Protein AF-A0A7S2LSH9-F1 (afdb_monomer_lite)

Structure (mmCIF, N/CA/C/O backbone):
data_AF-A0A7S2LSH9-F1
#
_entry.id   AF-A0A7S2LSH9-F1
#
loop_
_atom_site.group_PDB
_atom_site.id
_atom_site.type_symbol
_atom_site.label_atom_id
_atom_site.label_alt_id
_atom_site.label_comp_id
_atom_site.label_asym_id
_atom_site.label_entity_id
_atom_site.label_seq_id
_atom_site.pdbx_PDB_ins_code
_atom_site.Cartn_x
_atom_site.Cartn_y
_atom_site.Cartn_z
_atom_site.occupancy
_atom_site.B_iso_or_equiv
_atom_site.auth_seq_id
_atom_site.auth_comp_id
_atom_site.auth_asym_id
_atom_site.auth_atom_id
_atom_site.pdbx_PDB_model_num
ATOM 1 N N . PHE A 1 1 ? -20.729 10.734 14.932 1.00 57.34 1 PHE A N 1
ATOM 2 C CA . PHE A 1 1 ? -20.341 11.998 14.266 1.00 57.34 1 PHE A CA 1
ATOM 3 C C . PHE A 1 1 ? -19.024 12.549 14.813 1.00 57.34 1 PHE A C 1
ATOM 5 O O . PHE A 1 1 ? -18.071 12.597 14.050 1.00 57.34 1 PHE A O 1
ATOM 12 N N . ALA A 1 2 ? -18.915 12.862 16.113 1.00 64.94 2 ALA A N 1
ATOM 13 C CA . ALA A 1 2 ? -17.677 13.387 16.718 1.00 64.94 2 ALA A CA 1
ATOM 14 C C . ALA A 1 2 ? -16.436 12.496 16.488 1.00 64.94 2 ALA A C 1
ATOM 16 O O . ALA A 1 2 ? -15.379 13.000 16.132 1.00 64.94 2 ALA A O 1
ATOM 17 N N . TYR A 1 3 ? -16.600 11.173 16.583 1.00 63.50 3 TYR A N 1
ATOM 18 C CA . TYR A 1 3 ? -15.548 10.191 16.289 1.00 63.50 3 TYR A CA 1
ATOM 19 C C . TYR A 1 3 ? -14.991 10.291 14.857 1.00 63.50 3 TYR A C 1
ATOM 21 O O . TYR A 1 3 ? -13.785 10.281 14.637 1.00 63.50 3 TYR A O 1
ATOM 29 N N . LEU A 1 4 ? -15.883 10.442 13.876 1.00 67.50 4 LEU A N 1
ATOM 30 C CA . LEU A 1 4 ? -15.517 10.534 12.461 1.00 67.50 4 LEU A CA 1
ATOM 31 C C . LEU A 1 4 ? -14.855 11.873 12.139 1.00 67.50 4 LEU A C 1
ATOM 33 O O . LEU A 1 4 ? -13.929 11.920 11.335 1.00 67.50 4 LEU A O 1
ATOM 37 N N . ALA A 1 5 ? -15.316 12.948 12.784 1.00 68.88 5 ALA A N 1
ATOM 38 C CA . ALA A 1 5 ? -14.742 14.278 12.631 1.00 68.88 5 ALA A CA 1
ATOM 39 C C . ALA A 1 5 ? -13.316 14.352 13.197 1.00 68.88 5 ALA A C 1
ATOM 41 O O . ALA A 1 5 ? -12.439 14.920 12.556 1.00 68.88 5 ALA A O 1
ATOM 42 N N . ASP A 1 6 ? -13.064 13.740 14.355 1.00 70.81 6 ASP A N 1
ATOM 43 C CA . ASP A 1 6 ? -11.736 13.685 14.975 1.00 70.81 6 ASP A CA 1
ATOM 44 C C . ASP A 1 6 ? -10.754 12.816 14.165 1.00 70.81 6 ASP A C 1
ATOM 46 O O . ASP A 1 6 ? -9.630 13.242 13.895 1.00 70.81 6 ASP A O 1
ATOM 50 N N . LEU A 1 7 ? -11.194 11.656 13.660 1.00 72.19 7 LEU A N 1
ATOM 51 C CA . LEU A 1 7 ? -10.381 10.825 12.766 1.00 72.19 7 LEU A CA 1
ATOM 52 C C . LEU A 1 7 ? -10.039 11.554 11.454 1.00 72.19 7 LEU A C 1
ATOM 54 O O . LEU A 1 7 ? -8.886 11.546 11.019 1.00 72.19 7 LEU A O 1
ATOM 58 N N . ALA A 1 8 ? -11.021 12.232 10.849 1.00 74.69 8 ALA A N 1
ATOM 59 C CA . ALA A 1 8 ? -10.812 13.033 9.646 1.00 74.69 8 ALA A CA 1
ATOM 60 C C . ALA A 1 8 ? -9.864 14.216 9.901 1.00 74.69 8 ALA A C 1
ATOM 62 O O . ALA A 1 8 ? -8.988 14.486 9.078 1.00 74.69 8 ALA A O 1
ATOM 63 N N . LEU A 1 9 ? -9.978 14.880 11.058 1.00 77.56 9 LEU A N 1
ATOM 64 C CA . LEU A 1 9 ? -9.083 15.966 11.450 1.00 77.56 9 LEU A CA 1
ATOM 65 C C . LEU A 1 9 ? -7.634 15.466 11.540 1.00 77.56 9 LEU A C 1
ATOM 67 O O . LEU A 1 9 ? -6.749 16.054 10.923 1.00 77.56 9 LEU A O 1
ATOM 71 N N . ARG A 1 10 ? -7.385 14.339 12.215 1.00 75.81 10 ARG A N 1
ATOM 72 C CA . ARG A 1 10 ? -6.040 13.746 12.353 1.00 75.81 10 ARG A CA 1
ATOM 73 C C . ARG A 1 10 ? -5.453 13.320 11.011 1.00 75.81 10 ARG A C 1
ATOM 75 O O . ARG A 1 10 ? -4.293 13.621 10.726 1.00 75.81 10 ARG A O 1
ATOM 82 N N . GLY A 1 11 ? -6.265 12.674 10.172 1.00 75.06 11 GLY A N 1
ATOM 83 C CA . GLY A 1 11 ? -5.877 12.315 8.809 1.00 75.06 11 GLY A CA 1
ATOM 84 C C . GLY A 1 11 ? -5.514 13.546 7.977 1.00 75.06 11 GLY A C 1
ATOM 85 O O . GLY A 1 11 ? -4.494 13.544 7.286 1.00 75.06 11 GLY A O 1
ATOM 86 N N . SER A 1 12 ? -6.288 14.629 8.098 1.00 78.56 12 SER A N 1
ATOM 87 C CA . SER A 1 12 ? -6.038 15.878 7.373 1.00 78.56 12 SER A CA 1
ATOM 88 C C . SER A 1 12 ? -4.776 16.605 7.849 1.00 78.56 12 SER A C 1
ATOM 90 O O . SER A 1 12 ? -4.006 17.078 7.017 1.00 78.56 12 SER A O 1
ATOM 92 N N . VAL A 1 13 ? -4.498 16.625 9.159 1.00 80.75 13 VAL A N 1
ATOM 93 C CA . VAL A 1 13 ? -3.287 17.238 9.728 1.00 80.75 13 VAL A CA 1
ATOM 94 C C . VAL A 1 13 ? -2.035 16.484 9.283 1.00 80.75 13 VAL A C 1
ATOM 96 O O . VAL A 1 13 ? -1.086 17.111 8.818 1.00 80.75 13 VAL A O 1
ATOM 99 N N . MET A 1 14 ? -2.034 15.149 9.346 1.00 75.88 14 MET A N 1
ATOM 100 C CA . MET A 1 14 ? -0.886 14.351 8.893 1.00 75.88 14 MET A CA 1
ATOM 101 C C . MET A 1 14 ? -0.657 14.471 7.383 1.00 75.88 14 MET A C 1
ATOM 103 O O . MET A 1 14 ? 0.478 14.636 6.937 1.00 75.88 14 MET A O 1
ATOM 107 N N . SER A 1 15 ? -1.733 14.469 6.594 1.00 77.38 15 SER A N 1
ATOM 108 C CA . SER A 1 15 ? -1.657 14.692 5.145 1.00 77.38 15 SER A CA 1
ATOM 109 C C . SER A 1 15 ? -1.161 16.105 4.812 1.00 77.38 15 SER A C 1
ATOM 111 O O . SER A 1 15 ? -0.372 16.282 3.887 1.00 77.38 15 SER A O 1
ATOM 113 N N . GLY A 1 16 ? -1.566 17.109 5.596 1.00 76.62 16 GLY A N 1
ATOM 114 C CA . GLY A 1 16 ? -1.115 18.495 5.469 1.00 76.62 16 GLY A CA 1
ATOM 115 C C . GLY A 1 16 ? 0.363 18.680 5.818 1.00 76.62 16 GLY A C 1
ATOM 116 O O . GLY A 1 16 ? 1.078 19.361 5.086 1.00 76.62 16 GLY A O 1
ATOM 117 N N . LEU A 1 17 ? 0.855 18.022 6.873 1.00 75.88 17 LEU A N 1
ATOM 118 C CA . LEU A 1 17 ? 2.278 18.020 7.239 1.00 75.88 17 LEU A CA 1
ATOM 119 C C . LEU A 1 17 ? 3.155 17.400 6.146 1.00 75.88 17 LEU A C 1
ATOM 121 O O . LEU A 1 17 ? 4.227 17.921 5.842 1.00 75.88 17 LEU A O 1
ATOM 125 N N . LEU A 1 18 ? 2.682 16.332 5.505 1.00 73.31 18 LEU A N 1
ATOM 126 C CA . LEU A 1 18 ? 3.373 15.733 4.365 1.00 73.31 18 LEU A CA 1
ATOM 127 C C . LEU A 1 18 ? 3.309 16.618 3.117 1.00 73.31 18 LEU A C 1
ATOM 129 O O . LEU A 1 18 ? 4.300 16.723 2.397 1.00 73.31 18 LEU A O 1
ATOM 133 N N . ALA A 1 19 ? 2.194 17.308 2.870 1.00 73.00 19 ALA A N 1
ATOM 134 C CA . ALA A 1 19 ? 2.071 18.249 1.756 1.00 73.00 19 ALA A CA 1
ATOM 135 C C . ALA A 1 19 ? 2.967 19.495 1.920 1.00 73.00 19 ALA A C 1
ATOM 137 O O . ALA A 1 19 ? 3.459 20.036 0.928 1.00 73.00 19 ALA A O 1
ATOM 138 N N . LEU A 1 20 ? 3.254 19.914 3.159 1.00 71.56 20 LEU A N 1
ATOM 139 C CA . LEU A 1 20 ? 4.157 21.034 3.460 1.00 71.56 20 LEU A CA 1
ATOM 140 C C . LEU A 1 20 ? 5.605 20.800 2.993 1.00 71.56 20 LEU A C 1
ATOM 142 O O . LEU A 1 20 ? 6.341 21.767 2.785 1.00 71.56 20 LEU A O 1
ATOM 146 N N . THR A 1 21 ? 6.002 19.547 2.741 1.00 69.69 21 THR A N 1
ATOM 147 C CA . THR A 1 21 ? 7.327 19.207 2.185 1.00 69.69 21 THR A CA 1
ATOM 148 C C . THR A 1 21 ? 7.586 19.809 0.798 1.00 69.69 21 THR A C 1
ATOM 150 O O . THR A 1 21 ? 8.740 20.004 0.422 1.00 69.69 21 THR A O 1
ATOM 153 N N . TYR A 1 22 ? 6.536 20.166 0.049 1.00 66.75 22 TYR A N 1
ATOM 154 C CA . TYR A 1 22 ? 6.664 20.815 -1.260 1.00 66.75 22 TYR A CA 1
ATOM 155 C C . TYR A 1 22 ? 6.926 22.324 -1.168 1.00 66.75 22 TYR A C 1
ATOM 157 O O . TYR A 1 22 ? 7.509 22.903 -2.086 1.00 66.75 22 TYR 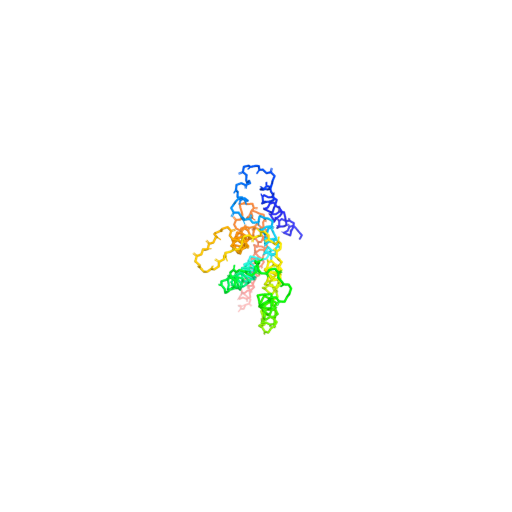A O 1
ATOM 165 N N . TRP A 1 23 ? 6.494 22.962 -0.078 1.00 65.00 23 TRP A N 1
ATOM 166 C CA . TRP A 1 23 ? 6.525 24.419 0.079 1.00 65.00 23 TRP A CA 1
ATOM 167 C C . TRP A 1 23 ? 7.745 24.905 0.866 1.00 65.00 23 TRP A C 1
ATOM 169 O O . TRP A 1 23 ? 8.248 25.990 0.591 1.00 65.00 23 TRP A O 1
ATOM 179 N N . VAL A 1 24 ? 8.253 24.110 1.812 1.00 73.81 24 VAL A N 1
ATOM 180 C CA . VAL A 1 24 ? 9.379 24.497 2.676 1.00 73.81 24 VAL A CA 1
ATOM 181 C C . VAL A 1 24 ? 10.705 23.977 2.115 1.00 73.81 24 VAL A C 1
ATOM 183 O O . VAL A 1 24 ? 10.923 22.769 2.044 1.00 73.81 24 VAL A O 1
ATOM 186 N N . ASP A 1 25 ? 11.628 24.883 1.775 1.00 61.69 25 ASP A N 1
ATOM 187 C CA . ASP A 1 25 ? 12.930 24.547 1.169 1.00 61.69 25 ASP A CA 1
ATOM 188 C C . ASP A 1 25 ? 13.788 23.591 2.016 1.00 61.69 25 ASP A C 1
ATOM 190 O O . ASP A 1 25 ? 14.477 22.733 1.467 1.00 61.69 25 ASP A O 1
ATOM 194 N N . ALA A 1 26 ? 13.686 23.655 3.349 1.00 60.44 26 ALA A N 1
ATOM 195 C CA . ALA A 1 26 ? 14.393 22.748 4.259 1.00 60.44 26 ALA A CA 1
ATOM 196 C C . ALA A 1 26 ? 13.926 21.278 4.159 1.00 60.44 26 ALA A C 1
ATOM 198 O O . ALA A 1 26 ? 14.690 20.366 4.462 1.00 60.44 26 ALA A O 1
ATOM 199 N N . LEU A 1 27 ? 12.687 21.034 3.714 1.00 59.62 27 LEU A N 1
ATOM 200 C CA . LEU A 1 27 ? 12.099 19.694 3.576 1.00 59.62 27 LEU A CA 1
ATOM 201 C C . LEU A 1 27 ? 12.179 19.151 2.141 1.00 59.62 27 LEU A C 1
ATOM 203 O O . LEU A 1 27 ? 11.978 17.953 1.930 1.00 59.62 27 LEU A O 1
ATOM 207 N N . LYS A 1 28 ? 12.565 19.983 1.161 1.00 62.47 28 LYS A N 1
ATOM 208 C CA . LYS A 1 28 ? 12.782 19.555 -0.232 1.00 62.47 28 LYS A CA 1
ATOM 209 C C . LYS A 1 28 ? 13.896 18.518 -0.372 1.00 62.47 28 LYS A C 1
ATOM 211 O O . LYS A 1 28 ? 13.865 17.741 -1.319 1.00 62.47 28 LYS A O 1
ATOM 216 N N . VAL A 1 29 ? 14.818 18.439 0.593 1.00 58.94 29 VAL A N 1
ATOM 217 C CA . VAL A 1 29 ? 15.871 17.409 0.652 1.00 58.94 29 VAL A CA 1
ATOM 218 C C . VAL A 1 29 ? 15.279 15.996 0.645 1.00 58.94 29 VAL A C 1
ATOM 220 O O . VAL A 1 29 ? 15.834 15.110 0.003 1.00 58.94 29 VAL A O 1
ATOM 223 N N . VAL A 1 30 ? 14.120 15.787 1.281 1.00 58.31 30 VAL A N 1
ATOM 224 C CA . VAL A 1 30 ? 13.443 14.479 1.289 1.00 58.31 30 VAL A CA 1
ATOM 225 C C . VAL A 1 30 ? 12.881 14.131 -0.097 1.00 58.31 30 VAL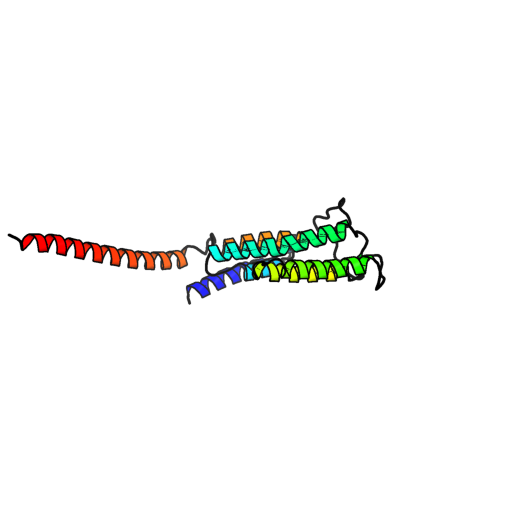 A C 1
ATOM 227 O O . VAL A 1 30 ? 12.868 12.970 -0.496 1.00 58.31 30 VAL A O 1
ATOM 230 N N . ASN A 1 31 ? 12.500 15.141 -0.880 1.00 57.31 31 ASN A N 1
ATOM 231 C CA . ASN A 1 31 ? 12.055 14.977 -2.264 1.00 57.31 31 ASN A CA 1
ATOM 232 C C . ASN A 1 31 ? 13.240 14.669 -3.211 1.00 57.31 31 ASN A C 1
ATOM 234 O O . ASN A 1 31 ? 13.091 13.937 -4.187 1.00 57.31 31 ASN A O 1
ATOM 238 N N . THR A 1 32 ? 14.451 15.136 -2.879 1.00 55.81 32 THR A N 1
ATOM 239 C CA . THR A 1 32 ? 15.695 14.829 -3.613 1.00 55.81 32 THR A CA 1
ATOM 240 C C . THR A 1 32 ? 16.089 13.344 -3.541 1.00 55.81 32 THR A C 1
ATOM 242 O O . THR A 1 32 ? 16.779 12.848 -4.430 1.00 55.81 32 THR A O 1
ATOM 245 N N . PHE A 1 33 ? 15.611 12.596 -2.537 1.00 56.53 33 PHE A N 1
ATOM 246 C CA . PHE A 1 33 ? 15.799 11.139 -2.447 1.00 56.53 33 PHE A CA 1
ATOM 247 C C . PHE A 1 33 ? 14.907 10.333 -3.414 1.00 56.53 33 PHE A C 1
ATOM 249 O O . PHE A 1 33 ? 15.012 9.109 -3.458 1.00 56.53 33 PHE A O 1
ATOM 256 N N . GLY A 1 34 ? 14.058 10.989 -4.218 1.00 53.66 34 GLY A N 1
ATOM 257 C CA . GLY A 1 34 ? 13.174 10.325 -5.186 1.00 53.66 34 GLY A CA 1
ATOM 258 C C . GLY A 1 34 ? 11.881 9.779 -4.570 1.00 53.66 34 GLY A C 1
ATOM 259 O O . GLY A 1 34 ? 11.203 8.946 -5.172 1.00 53.66 34 GLY A O 1
ATOM 260 N N . TRP A 1 35 ? 11.533 10.222 -3.361 1.00 60.81 35 TRP A N 1
ATOM 261 C CA . TRP A 1 35 ? 10.325 9.796 -2.659 1.00 60.81 35 TRP A CA 1
ATOM 262 C C . TRP A 1 35 ? 9.153 10.690 -3.067 1.00 60.81 35 TRP A C 1
ATOM 264 O O . TRP A 1 35 ? 9.100 11.865 -2.707 1.00 60.81 35 TRP A O 1
ATOM 274 N N . SER A 1 36 ? 8.193 10.139 -3.813 1.00 65.38 36 SER A N 1
ATOM 275 C CA . SER A 1 36 ? 6.981 10.877 -4.181 1.00 65.38 36 SER A CA 1
ATOM 276 C C . SER A 1 36 ? 6.082 11.066 -2.954 1.00 65.38 36 SER A C 1
ATOM 278 O O . SER A 1 36 ? 5.305 10.183 -2.591 1.00 65.38 36 SER A O 1
ATOM 280 N N . MET A 1 37 ? 6.180 12.224 -2.297 1.00 66.62 37 MET A N 1
ATOM 281 C CA . MET A 1 37 ? 5.376 12.557 -1.109 1.00 66.62 37 MET A CA 1
ATOM 282 C C . MET A 1 37 ? 3.875 12.623 -1.405 1.00 66.62 37 MET A C 1
ATOM 284 O O . MET A 1 37 ? 3.062 12.248 -0.564 1.00 66.62 37 MET A O 1
ATOM 288 N N . GLN A 1 38 ? 3.497 13.011 -2.626 1.00 72.75 38 GLN A N 1
ATOM 289 C CA . GLN A 1 38 ? 2.122 12.909 -3.128 1.00 72.75 38 GLN A CA 1
ATOM 290 C C . GLN A 1 38 ? 1.573 11.488 -2.982 1.00 72.75 38 GLN A C 1
ATOM 292 O O . GLN A 1 38 ? 0.436 11.299 -2.555 1.00 72.75 38 GLN A O 1
ATOM 297 N N . TYR A 1 39 ? 2.392 10.484 -3.288 1.00 73.62 39 TYR A N 1
ATOM 298 C CA . TYR A 1 39 ? 1.972 9.095 -3.213 1.00 73.62 39 TYR A CA 1
ATOM 299 C C . TYR A 1 39 ? 1.781 8.611 -1.769 1.00 73.62 39 TYR A C 1
ATOM 301 O O . TYR A 1 39 ? 0.818 7.904 -1.473 1.00 73.62 39 TYR A O 1
ATOM 309 N N . VAL A 1 40 ? 2.640 9.060 -0.851 1.00 75.12 40 VAL A N 1
ATOM 310 C CA . VAL A 1 40 ? 2.507 8.778 0.587 1.00 75.12 40 VAL A CA 1
ATOM 311 C C . VAL A 1 40 ? 1.158 9.278 1.116 1.00 75.12 40 VAL A C 1
ATOM 313 O O . VAL A 1 40 ? 0.473 8.549 1.832 1.00 75.12 40 VAL A O 1
ATOM 316 N N . VAL A 1 41 ? 0.732 10.481 0.713 1.00 79.69 41 VAL A N 1
ATOM 317 C CA . VAL A 1 41 ? -0.571 11.051 1.104 1.00 79.69 41 VAL A CA 1
ATOM 318 C C . VAL A 1 41 ? -1.731 10.206 0.580 1.00 79.69 41 VAL A C 1
ATOM 320 O O . VAL A 1 41 ? -2.652 9.891 1.330 1.00 79.69 41 VAL A O 1
ATOM 323 N N . VAL A 1 42 ? -1.673 9.787 -0.686 1.00 80.69 42 VAL A N 1
ATOM 324 C CA . VAL A 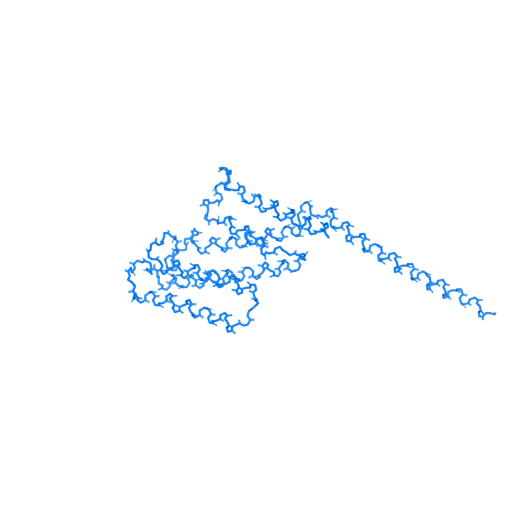1 42 ? -2.705 8.931 -1.289 1.00 80.69 42 VAL A CA 1
ATOM 325 C C . VAL A 1 42 ? -2.832 7.608 -0.526 1.00 80.69 42 VAL A C 1
ATOM 327 O O . VAL A 1 42 ? -3.941 7.181 -0.211 1.00 80.69 42 VAL A O 1
ATOM 330 N N . ILE A 1 43 ? -1.710 6.987 -0.156 1.00 80.69 43 ILE A N 1
ATOM 331 C CA . ILE A 1 43 ? -1.719 5.731 0.603 1.00 80.69 43 ILE A CA 1
ATOM 332 C C . ILE A 1 43 ? -2.289 5.913 2.005 1.00 80.69 43 ILE A C 1
ATOM 334 O O . ILE A 1 43 ? -3.016 5.038 2.467 1.00 80.69 43 ILE A O 1
ATOM 338 N N . ILE A 1 44 ? -2.038 7.041 2.669 1.00 78.81 44 ILE A N 1
ATOM 339 C CA . ILE A 1 44 ? -2.655 7.335 3.970 1.00 78.81 44 ILE A CA 1
ATOM 340 C C . ILE A 1 44 ? -4.179 7.401 3.834 1.00 78.81 44 ILE A C 1
ATOM 342 O O . ILE A 1 44 ? -4.883 6.746 4.599 1.00 78.81 44 ILE A O 1
ATOM 346 N N . VAL A 1 45 ? -4.693 8.113 2.827 1.00 79.94 45 VAL A N 1
ATOM 347 C CA . VAL A 1 45 ? -6.143 8.235 2.590 1.00 79.94 45 VAL A CA 1
ATOM 348 C C . VAL A 1 45 ? -6.790 6.873 2.325 1.00 79.94 45 VAL A C 1
ATOM 350 O O . VAL A 1 45 ? -7.876 6.607 2.829 1.00 79.94 45 VAL A O 1
ATOM 353 N N . PHE A 1 46 ? -6.117 5.992 1.583 1.00 78.12 46 PHE A N 1
ATOM 354 C CA . PHE A 1 46 ? -6.629 4.652 1.289 1.00 78.12 46 PHE A CA 1
ATOM 355 C C . PHE A 1 46 ? -6.360 3.609 2.379 1.00 78.12 46 PHE A C 1
ATOM 357 O O . PHE A 1 46 ? -6.901 2.510 2.299 1.00 78.12 46 PHE A O 1
ATOM 364 N N . SER A 1 47 ? -5.530 3.913 3.377 1.00 76.31 47 SER A N 1
ATOM 365 C CA . SER A 1 47 ? -5.235 2.986 4.479 1.00 76.31 47 SER A CA 1
ATOM 366 C C . SER A 1 47 ? -6.074 3.280 5.719 1.00 76.31 47 SER A C 1
ATOM 368 O O . SER A 1 47 ? -6.418 2.350 6.440 1.00 76.31 47 SER A O 1
ATOM 370 N N . VAL A 1 48 ? -6.404 4.549 5.984 1.00 77.50 48 VAL A N 1
ATOM 371 C CA . VAL A 1 48 ? -7.124 4.958 7.200 1.00 77.50 48 VAL A CA 1
ATOM 372 C C . VAL A 1 48 ? -8.588 4.527 7.130 1.00 77.50 48 VAL A C 1
ATOM 374 O O . VAL A 1 48 ? -9.356 4.994 6.291 1.00 77.50 48 VAL A O 1
ATOM 377 N N . TYR A 1 49 ? -8.984 3.662 8.063 1.00 75.38 49 TYR A N 1
ATOM 378 C CA . TYR A 1 49 ? -10.368 3.248 8.265 1.00 75.38 49 TYR A CA 1
ATOM 379 C C . TYR A 1 49 ? -10.782 3.432 9.730 1.00 75.38 49 TYR A C 1
ATOM 381 O O . TYR A 1 49 ? -9.949 3.722 10.586 1.00 75.38 49 TYR A O 1
ATOM 389 N N . MET A 1 50 ? -12.077 3.275 10.025 1.00 64.94 50 MET A N 1
ATOM 390 C CA . MET A 1 50 ? -12.611 3.484 11.380 1.00 64.94 50 MET A CA 1
ATOM 391 C C . MET A 1 50 ? -11.954 2.556 12.413 1.00 64.94 50 MET A C 1
ATOM 393 O O . MET A 1 50 ? -11.688 2.974 13.527 1.00 64.94 50 MET A O 1
ATOM 397 N N . ASP A 1 51 ? -11.610 1.323 12.040 1.00 71.75 51 ASP A N 1
ATOM 398 C CA . ASP A 1 51 ? -10.995 0.373 12.969 1.00 71.75 51 ASP A CA 1
ATOM 399 C C . ASP A 1 51 ? -9.501 0.201 12.701 1.00 71.75 51 ASP A C 1
ATOM 401 O O . ASP A 1 51 ? -9.065 0.128 11.547 1.00 71.75 51 ASP A O 1
ATOM 405 N N . MET A 1 52 ? -8.713 0.026 13.765 1.00 69.56 52 MET A N 1
ATOM 406 C CA . MET A 1 52 ? -7.281 -0.285 13.659 1.00 69.56 52 MET A CA 1
ATOM 407 C C . MET A 1 52 ? -7.037 -1.609 12.920 1.00 69.56 52 MET A C 1
ATOM 409 O O . MET A 1 52 ? -6.132 -1.690 12.095 1.00 69.56 52 MET A O 1
ATOM 413 N N . GLY A 1 53 ? -7.870 -2.628 13.167 1.00 69.44 53 GLY A N 1
ATOM 414 C CA . GLY A 1 53 ? -7.774 -3.923 12.482 1.00 69.44 53 GLY A CA 1
ATOM 415 C C . GLY A 1 53 ? -8.030 -3.812 10.977 1.00 69.44 53 GLY A C 1
ATOM 416 O O . GLY A 1 53 ? -7.259 -4.341 10.177 1.00 69.44 53 GLY A O 1
ATOM 417 N N . ASN A 1 54 ? -9.056 -3.050 10.584 1.00 76.62 54 ASN A N 1
ATOM 418 C CA . ASN A 1 54 ? -9.342 -2.780 9.174 1.00 76.62 54 ASN A CA 1
ATOM 419 C C . ASN A 1 54 ? -8.231 -1.933 8.539 1.00 76.62 54 ASN A C 1
ATOM 421 O O . ASN A 1 54 ? -7.746 -2.278 7.469 1.00 76.62 54 ASN A O 1
ATOM 425 N N . THR A 1 55 ? -7.744 -0.904 9.234 1.00 80.12 55 THR A N 1
ATOM 426 C CA . THR A 1 55 ? -6.618 -0.066 8.786 1.00 80.12 55 THR A CA 1
ATOM 427 C C . THR A 1 55 ? -5.355 -0.897 8.533 1.00 80.12 55 THR A C 1
ATOM 429 O O . THR A 1 55 ? -4.704 -0.735 7.504 1.00 80.12 55 THR A O 1
ATOM 432 N N . ALA A 1 56 ? -5.024 -1.835 9.426 1.00 79.75 56 ALA A N 1
ATOM 433 C CA . ALA A 1 56 ? -3.883 -2.734 9.251 1.00 79.75 56 ALA A CA 1
ATOM 434 C C . ALA A 1 56 ? -4.070 -3.691 8.065 1.00 79.75 56 ALA A C 1
ATOM 436 O O . ALA A 1 56 ? -3.132 -3.925 7.304 1.00 79.75 56 ALA A O 1
ATOM 437 N N . CYS A 1 57 ? -5.285 -4.206 7.870 1.00 82.69 57 CYS A N 1
ATOM 438 C CA . CYS A 1 57 ? -5.610 -5.063 6.735 1.00 82.69 57 CYS A CA 1
ATOM 439 C C . CYS A 1 57 ? -5.507 -4.305 5.398 1.00 82.69 57 CYS A C 1
ATOM 441 O O . CYS A 1 57 ? -4.890 -4.798 4.455 1.00 82.69 57 CYS A O 1
ATOM 443 N N . LEU A 1 58 ? -6.023 -3.071 5.335 1.00 84.19 58 LEU A N 1
ATOM 444 C CA . LEU A 1 58 ? -5.923 -2.201 4.160 1.00 84.19 58 LEU A CA 1
ATOM 445 C C . LEU A 1 58 ? -4.473 -1.785 3.879 1.00 84.19 58 LEU A C 1
ATOM 447 O O . LEU A 1 58 ? -4.049 -1.813 2.727 1.00 84.19 58 LEU A O 1
ATOM 451 N N . ALA A 1 59 ? -3.686 -1.480 4.913 1.00 83.62 59 ALA A N 1
ATOM 452 C CA . ALA A 1 59 ? -2.255 -1.215 4.770 1.00 83.62 59 ALA A CA 1
ATOM 453 C C . ALA A 1 59 ? -1.513 -2.423 4.170 1.00 83.62 59 ALA A C 1
ATOM 455 O O . ALA A 1 59 ? -0.697 -2.271 3.261 1.00 83.62 59 ALA A O 1
ATOM 456 N N . TRP A 1 60 ? -1.848 -3.638 4.612 1.00 83.06 60 TRP A N 1
ATOM 457 C CA . TRP A 1 60 ? -1.299 -4.866 4.039 1.00 83.06 60 TRP A CA 1
ATOM 458 C C . TRP A 1 60 ? -1.696 -5.031 2.568 1.00 83.06 60 TRP A C 1
ATOM 460 O O . TRP A 1 60 ? -0.854 -5.336 1.725 1.00 83.06 60 TRP A O 1
ATOM 470 N N . TYR A 1 61 ? -2.957 -4.759 2.223 1.00 85.56 61 TYR A N 1
ATOM 471 C CA . TYR A 1 61 ? -3.407 -4.798 0.833 1.00 85.56 61 TYR A CA 1
ATOM 472 C C . TYR A 1 61 ? -2.687 -3.779 -0.054 1.00 85.56 61 TYR A C 1
ATOM 474 O O . TYR A 1 61 ? -2.336 -4.108 -1.187 1.00 85.56 61 TYR A O 1
ATOM 482 N N . ASN A 1 62 ? -2.409 -2.586 0.469 1.00 83.56 62 ASN A N 1
ATOM 483 C CA . ASN A 1 62 ? -1.663 -1.548 -0.237 1.00 83.56 62 ASN A CA 1
ATOM 484 C C . ASN A 1 62 ? -0.209 -1.966 -0.477 1.00 83.56 62 ASN A C 1
ATOM 486 O O . ASN A 1 62 ? 0.301 -1.774 -1.578 1.00 83.56 62 ASN A O 1
ATOM 490 N N . PHE A 1 63 ? 0.432 -2.605 0.506 1.00 84.25 63 PHE A N 1
ATOM 491 C CA . PHE A 1 63 ? 1.795 -3.120 0.373 1.00 84.25 63 PHE A CA 1
ATOM 492 C C . PHE A 1 63 ? 1.906 -4.234 -0.681 1.00 84.25 63 PHE A C 1
ATOM 494 O O . PHE A 1 63 ? 2.759 -4.173 -1.564 1.00 84.25 63 PHE A O 1
ATOM 501 N N . TYR A 1 64 ? 1.020 -5.235 -0.655 1.00 84.62 64 TYR A N 1
ATOM 502 C CA . TYR A 1 64 ? 1.021 -6.288 -1.685 1.00 84.62 64 TYR A CA 1
ATOM 503 C C . TYR A 1 64 ? 0.619 -5.760 -3.063 1.00 84.62 64 TYR A C 1
ATOM 505 O O . TYR A 1 64 ? 1.143 -6.220 -4.080 1.00 84.62 64 TYR A O 1
ATOM 513 N N . GLY A 1 65 ? -0.285 -4.778 -3.094 1.00 81.38 65 GLY A N 1
ATOM 514 C CA . GLY A 1 65 ? -0.724 -4.109 -4.312 1.00 81.38 65 GLY A CA 1
ATOM 515 C C . GLY A 1 65 ? 0.398 -3.360 -5.028 1.00 81.38 65 GLY A C 1
ATOM 516 O O . GLY A 1 65 ? 0.331 -3.217 -6.242 1.00 81.38 65 GLY A O 1
ATOM 517 N N . THR A 1 66 ? 1.449 -2.929 -4.326 1.00 82.81 66 THR A N 1
ATOM 518 C CA . THR A 1 66 ? 2.610 -2.264 -4.939 1.00 82.81 66 THR A CA 1
ATOM 519 C C . THR A 1 66 ? 3.823 -3.152 -5.109 1.00 82.81 66 THR A C 1
ATOM 521 O O . THR A 1 66 ? 4.565 -2.968 -6.075 1.00 82.81 66 THR A O 1
ATOM 524 N N . LEU A 1 67 ? 4.008 -4.143 -4.239 1.00 83.62 67 LEU A N 1
ATOM 525 C CA . LEU A 1 67 ? 5.114 -5.092 -4.324 1.00 83.62 67 LEU A CA 1
ATOM 526 C C . LEU A 1 67 ? 5.031 -5.969 -5.582 1.00 83.62 67 LEU A C 1
ATOM 528 O O . LEU A 1 67 ? 6.037 -6.182 -6.251 1.00 83.62 67 LEU A O 1
ATOM 532 N N . LEU A 1 68 ? 3.841 -6.455 -5.951 1.00 84.06 68 LEU A N 1
ATOM 533 C CA . LEU A 1 68 ? 3.696 -7.343 -7.113 1.00 84.06 68 LEU A CA 1
ATOM 534 C C . LEU A 1 68 ? 3.992 -6.641 -8.458 1.00 84.06 68 LEU A C 1
ATOM 536 O O . LEU A 1 68 ? 4.771 -7.192 -9.238 1.00 84.06 68 LEU A O 1
ATOM 540 N N . PRO A 1 69 ? 3.469 -5.429 -8.738 1.00 80.94 69 PRO A N 1
ATOM 541 C CA . PRO A 1 69 ? 3.820 -4.691 -9.955 1.00 80.94 69 PRO A CA 1
ATOM 542 C C . PRO A 1 69 ? 5.277 -4.222 -9.981 1.00 80.94 69 PRO A C 1
ATOM 544 O O . PRO A 1 69 ? 5.904 -4.228 -11.035 1.00 80.94 69 PRO A O 1
ATOM 547 N N . THR A 1 70 ? 5.851 -3.830 -8.837 1.00 78.06 70 THR A N 1
ATOM 548 C CA . THR A 1 70 ? 7.268 -3.420 -8.787 1.00 78.06 70 THR A CA 1
ATOM 549 C C . THR A 1 70 ? 8.222 -4.595 -9.007 1.00 78.06 70 THR A C 1
ATOM 551 O O . THR A 1 70 ? 9.261 -4.422 -9.640 1.00 78.06 70 THR A O 1
ATOM 554 N N . LEU A 1 71 ? 7.871 -5.806 -8.565 1.00 79.75 71 LEU A N 1
ATOM 555 C CA . LEU A 1 71 ? 8.620 -7.013 -8.922 1.00 79.75 71 LEU A CA 1
ATOM 556 C C . LEU A 1 71 ? 8.473 -7.355 -10.406 1.00 79.75 71 LEU A C 1
ATOM 558 O O . LEU A 1 71 ? 9.470 -7.645 -11.061 1.00 79.75 71 LEU A O 1
ATOM 562 N N . ASN A 1 72 ? 7.256 -7.294 -10.954 1.00 81.88 72 ASN A N 1
ATOM 563 C CA . ASN A 1 72 ? 7.034 -7.547 -12.376 1.00 81.88 72 ASN A CA 1
ATOM 564 C C . ASN A 1 72 ? 7.823 -6.557 -13.250 1.00 81.88 72 ASN A C 1
ATOM 566 O O . ASN A 1 72 ? 8.543 -6.987 -14.148 1.00 81.88 72 ASN A O 1
ATOM 570 N N . VAL A 1 73 ? 7.801 -5.260 -12.922 1.00 76.62 73 VAL A N 1
ATOM 571 C CA . VAL A 1 73 ? 8.572 -4.262 -13.668 1.00 76.62 73 VAL A CA 1
ATOM 572 C C . VAL A 1 73 ? 10.080 -4.490 -13.523 1.00 76.62 73 VAL A C 1
ATOM 574 O O . VAL A 1 73 ? 10.814 -4.333 -14.494 1.00 76.62 73 VAL A O 1
ATOM 577 N N . PHE A 1 74 ? 10.560 -4.928 -12.354 1.00 74.25 74 PHE A N 1
ATOM 578 C CA . PHE A 1 74 ? 11.964 -5.302 -12.172 1.00 74.25 74 PHE A CA 1
ATOM 579 C C . PHE A 1 74 ? 12.371 -6.463 -13.092 1.00 74.25 74 PHE A C 1
ATOM 581 O O . PHE A 1 74 ? 13.406 -6.384 -13.750 1.00 74.25 74 PHE A O 1
ATOM 588 N N . PHE A 1 75 ? 11.537 -7.502 -13.220 1.00 73.06 75 PHE A N 1
ATOM 589 C CA . PHE A 1 75 ? 11.777 -8.585 -14.181 1.00 73.06 75 PHE A CA 1
ATOM 590 C C . PHE A 1 75 ? 11.720 -8.101 -15.634 1.00 73.06 75 PHE A C 1
ATOM 592 O O . PHE A 1 75 ? 12.543 -8.511 -16.454 1.00 73.06 75 PHE A O 1
ATOM 599 N N . LEU A 1 76 ? 10.798 -7.191 -15.947 1.00 72.81 76 LEU A N 1
ATOM 600 C CA . LEU A 1 76 ? 10.612 -6.647 -17.288 1.00 72.81 76 LEU A CA 1
ATOM 601 C C . LEU A 1 76 ? 11.834 -5.835 -17.762 1.00 72.81 76 LEU A C 1
ATOM 603 O O . LEU A 1 76 ? 12.338 -6.062 -18.863 1.00 72.81 76 LEU A O 1
ATOM 607 N N . TRP A 1 77 ? 12.372 -4.952 -16.912 1.00 68.94 77 TRP A N 1
ATOM 608 C CA . TRP A 1 77 ? 13.609 -4.202 -17.191 1.00 68.94 77 TRP A CA 1
ATOM 609 C C . TRP A 1 77 ? 14.887 -5.035 -17.017 1.00 68.94 77 TRP A C 1
ATOM 611 O O . TRP A 1 77 ? 15.916 -4.700 -17.605 1.00 68.94 77 TRP A O 1
ATOM 621 N N . GLY A 1 78 ? 14.834 -6.127 -16.249 1.00 67.06 78 GLY A N 1
ATOM 622 C CA . GLY A 1 78 ? 15.929 -7.089 -16.117 1.00 67.06 78 GLY A CA 1
ATOM 623 C C . GLY A 1 78 ? 16.143 -7.912 -17.390 1.00 67.06 78 GLY A C 1
ATOM 624 O O . GLY A 1 78 ? 17.275 -8.058 -17.846 1.00 67.06 78 GLY A O 1
ATOM 625 N N . TRP A 1 79 ? 15.062 -8.406 -18.006 1.00 67.94 79 TRP A N 1
ATOM 626 C CA . TRP A 1 79 ? 15.131 -9.153 -19.269 1.00 67.94 79 TRP A CA 1
A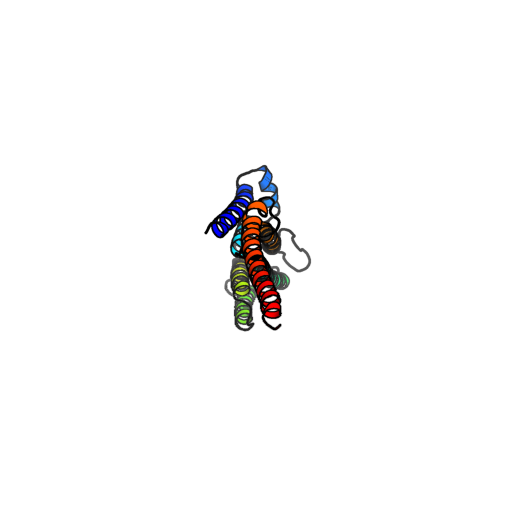TOM 627 C C . TRP A 1 79 ? 15.269 -8.263 -20.506 1.00 67.94 79 TRP A C 1
ATOM 629 O O . TRP A 1 79 ? 15.899 -8.674 -21.478 1.00 67.94 79 TRP A O 1
ATOM 639 N N . CYS A 1 80 ? 14.714 -7.050 -20.485 1.00 65.38 80 CYS A N 1
ATOM 640 C CA . CYS A 1 80 ? 14.790 -6.099 -21.597 1.00 65.38 80 CYS A CA 1
ATOM 641 C C . CYS A 1 80 ? 15.387 -4.745 -21.157 1.00 65.38 80 CYS A C 1
ATOM 643 O O . CYS A 1 80 ? 14.683 -3.732 -21.150 1.00 65.38 80 CYS A O 1
ATOM 645 N N . PRO A 1 81 ? 16.700 -4.684 -20.854 1.00 59.09 81 PRO A N 1
ATOM 646 C CA . PRO A 1 81 ? 17.345 -3.479 -20.319 1.00 59.09 81 PRO A CA 1
ATOM 647 C C . PRO A 1 81 ? 17.394 -2.289 -21.295 1.00 59.09 81 PRO A C 1
ATOM 649 O O . PRO A 1 81 ? 17.603 -1.162 -20.862 1.00 59.09 81 PRO A O 1
ATOM 652 N N . HIS A 1 82 ? 17.180 -2.514 -22.599 1.00 56.34 82 HIS A N 1
ATOM 653 C CA . HIS A 1 82 ? 17.220 -1.487 -23.659 1.00 56.34 82 HIS A CA 1
ATOM 654 C C . HIS A 1 82 ? 15.839 -1.208 -24.288 1.00 56.34 82 HIS A C 1
ATOM 656 O O . HIS A 1 82 ? 15.744 -0.720 -25.417 1.00 56.34 82 HIS A O 1
ATOM 662 N N . GLY A 1 83 ? 14.743 -1.540 -23.592 1.00 52.69 83 GLY A N 1
ATOM 663 C CA . GLY A 1 83 ? 13.394 -1.451 -24.163 1.00 52.69 83 GLY A CA 1
ATOM 664 C C . GLY A 1 83 ? 12.956 -0.055 -24.601 1.00 52.69 83 GLY A C 1
ATOM 665 O O . GLY A 1 83 ? 12.230 0.072 -25.582 1.00 52.69 83 GLY A O 1
ATOM 666 N N . THR A 1 84 ? 13.483 0.992 -23.968 1.00 52.56 84 THR A N 1
ATOM 667 C CA . THR A 1 84 ? 13.205 2.392 -24.321 1.00 52.56 84 THR A CA 1
ATOM 668 C C . THR A 1 84 ? 14.087 2.954 -25.433 1.00 52.56 84 THR A C 1
ATOM 670 O O . THR A 1 84 ? 13.802 4.037 -25.936 1.00 52.56 84 THR A O 1
ATOM 673 N N . THR A 1 85 ? 15.145 2.249 -25.847 1.00 50.75 85 THR A N 1
ATOM 674 C CA . THR A 1 85 ? 16.117 2.747 -26.840 1.00 50.75 85 THR A CA 1
ATOM 675 C C . THR A 1 85 ? 15.862 2.228 -28.258 1.00 50.75 85 THR A C 1
ATOM 677 O O . THR A 1 85 ? 16.331 2.834 -29.220 1.00 50.75 85 THR A O 1
ATOM 680 N N . GLN A 1 86 ? 15.079 1.156 -28.432 1.00 49.38 86 GLN A N 1
ATOM 681 C CA . GLN A 1 86 ? 14.622 0.696 -29.751 1.00 49.38 86 GLN A CA 1
ATOM 682 C C . GLN A 1 86 ? 13.265 1.320 -30.102 1.00 49.38 86 GLN A C 1
ATOM 684 O O . GLN A 1 86 ? 12.205 0.712 -29.961 1.00 49.38 86 GLN A O 1
ATOM 689 N N . ALA A 1 87 ? 13.335 2.569 -30.564 1.00 49.09 87 ALA A N 1
ATOM 690 C CA . ALA A 1 87 ? 12.226 3.444 -30.942 1.00 49.09 87 ALA A CA 1
ATOM 691 C C . ALA A 1 87 ? 11.478 3.008 -32.224 1.00 49.09 87 ALA A C 1
ATOM 693 O O . ALA A 1 87 ? 11.412 3.749 -33.204 1.00 49.09 87 ALA A O 1
ATOM 694 N N . GLY A 1 88 ? 10.893 1.810 -32.229 1.00 52.16 88 GLY A N 1
ATOM 695 C CA . GLY A 1 88 ? 10.014 1.345 -33.301 1.00 52.16 88 GLY A CA 1
ATOM 696 C C . GLY A 1 88 ? 8.687 0.828 -32.758 1.00 52.16 88 GLY A C 1
ATOM 697 O O . GLY A 1 88 ? 8.670 -0.105 -31.954 1.00 52.16 88 GLY A O 1
ATOM 698 N N . VAL A 1 89 ? 7.569 1.384 -33.238 1.00 54.03 89 VAL A N 1
ATOM 699 C CA . VAL A 1 89 ? 6.271 0.696 -33.164 1.00 54.03 89 VAL A CA 1
ATOM 700 C C . VAL A 1 89 ? 6.466 -0.656 -33.867 1.00 54.03 89 VAL A C 1
ATOM 702 O O . VAL A 1 89 ? 6.943 -0.660 -34.998 1.00 54.03 89 VAL A O 1
ATOM 705 N N . PHE A 1 90 ? 6.162 -1.775 -33.195 1.00 57.34 90 PHE A N 1
ATOM 706 C CA . PHE A 1 90 ? 6.452 -3.167 -33.611 1.00 57.34 90 PHE A CA 1
ATOM 707 C C . PHE A 1 90 ? 7.857 -3.742 -33.329 1.00 57.34 90 PHE A C 1
ATOM 709 O O . PHE A 1 90 ? 8.189 -4.800 -33.867 1.00 57.34 90 PHE A O 1
ATOM 716 N N . SER A 1 91 ? 8.679 -3.148 -32.457 1.00 63.59 91 SER A N 1
ATOM 717 C CA . SER A 1 91 ? 9.888 -3.850 -31.987 1.00 63.59 91 SER A CA 1
ATOM 718 C C . SER A 1 91 ? 9.527 -5.088 -31.132 1.00 63.59 91 SER A C 1
ATOM 720 O O . SER A 1 91 ? 8.471 -5.106 -30.487 1.00 63.59 91 SER A O 1
ATOM 722 N N . PRO A 1 92 ? 10.383 -6.132 -31.078 1.00 66.62 92 PRO A N 1
ATOM 723 C CA . PRO A 1 92 ? 10.159 -7.305 -30.221 1.00 66.62 92 PRO A CA 1
ATOM 724 C C . PRO A 1 92 ? 9.945 -6.923 -28.751 1.00 66.62 92 PRO A C 1
ATOM 726 O O . PRO A 1 92 ? 9.141 -7.532 -28.049 1.00 66.62 92 PRO A O 1
ATOM 729 N N . THR A 1 93 ? 10.613 -5.859 -28.309 1.00 68.69 93 THR A N 1
ATOM 730 C CA . THR A 1 93 ? 10.525 -5.340 -26.946 1.00 68.69 93 THR A CA 1
ATOM 731 C C . THR A 1 93 ? 9.180 -4.672 -26.658 1.00 68.69 93 THR A C 1
ATOM 733 O O . THR A 1 93 ? 8.646 -4.816 -25.561 1.00 68.69 93 THR A O 1
ATOM 736 N N . TRP A 1 94 ? 8.578 -4.010 -27.652 1.00 70.00 94 TRP A N 1
ATOM 737 C CA . TRP A 1 94 ? 7.231 -3.445 -27.530 1.00 70.00 94 TRP A CA 1
ATOM 738 C C . TRP A 1 94 ? 6.173 -4.542 -27.352 1.00 70.00 94 TRP A C 1
ATOM 740 O O . TRP A 1 94 ? 5.326 -4.453 -26.462 1.00 70.00 94 TRP A O 1
ATOM 750 N N . TRP A 1 95 ? 6.264 -5.618 -28.144 1.00 71.38 95 TRP A N 1
ATOM 751 C CA . TRP A 1 95 ? 5.385 -6.782 -27.996 1.00 71.38 95 TRP A CA 1
ATOM 752 C C . TRP A 1 95 ? 5.567 -7.474 -26.648 1.00 71.38 95 TRP A C 1
ATOM 754 O O . TRP A 1 95 ? 4.578 -7.871 -26.039 1.00 71.38 95 TRP A O 1
ATOM 764 N N . PHE A 1 96 ? 6.802 -7.571 -26.155 1.00 76.50 96 PHE A N 1
ATOM 765 C CA . PHE A 1 96 ? 7.083 -8.142 -24.841 1.00 76.50 96 PHE A CA 1
ATOM 766 C C . PHE A 1 96 ? 6.398 -7.357 -23.711 1.00 76.50 96 PHE A C 1
ATOM 768 O O . PHE A 1 96 ? 5.695 -7.950 -22.896 1.00 76.50 96 PHE A O 1
ATOM 775 N N . GLY A 1 97 ? 6.506 -6.023 -23.712 1.00 74.56 97 GLY A N 1
ATOM 776 C CA . GLY A 1 97 ? 5.826 -5.171 -22.728 1.00 74.56 97 GLY A CA 1
ATOM 777 C C . GLY A 1 97 ? 4.296 -5.222 -22.823 1.00 74.56 97 GLY A C 1
ATOM 778 O O . GLY A 1 97 ? 3.603 -5.222 -21.806 1.00 74.56 97 GLY A O 1
ATOM 779 N N . PHE A 1 98 ? 3.749 -5.306 -24.039 1.00 79.38 98 PHE A N 1
ATOM 780 C CA . PHE A 1 98 ? 2.303 -5.411 -24.251 1.00 79.38 98 PHE A CA 1
ATOM 781 C C . PHE A 1 98 ? 1.739 -6.767 -23.798 1.00 79.38 98 PHE A C 1
ATOM 783 O O . PHE A 1 98 ? 0.693 -6.824 -23.147 1.00 79.38 98 PHE A O 1
ATOM 790 N N . VAL A 1 99 ? 2.440 -7.861 -24.111 1.00 82.94 99 VAL A N 1
ATOM 791 C CA . VAL A 1 99 ? 2.054 -9.215 -23.693 1.00 82.94 99 VAL A CA 1
ATOM 792 C C . VAL A 1 99 ? 2.152 -9.361 -22.179 1.00 82.94 99 VAL A C 1
ATOM 794 O O . VAL A 1 99 ? 1.227 -9.910 -21.587 1.00 82.94 99 VAL A O 1
ATOM 797 N N . ASP A 1 100 ? 3.201 -8.833 -21.544 1.00 83.69 100 ASP A N 1
ATOM 798 C CA . ASP A 1 100 ? 3.324 -8.844 -20.083 1.00 83.69 100 ASP A CA 1
ATOM 799 C C . ASP A 1 100 ? 2.183 -8.064 -19.408 1.00 83.69 100 ASP A C 1
ATOM 801 O O . ASP A 1 100 ? 1.553 -8.576 -18.482 1.00 83.69 100 ASP A O 1
ATOM 805 N N . PHE A 1 101 ? 1.806 -6.892 -19.936 1.00 83.81 101 PHE A N 1
ATOM 806 C CA . PHE A 1 101 ? 0.649 -6.146 -19.435 1.00 83.81 101 PHE A CA 1
ATOM 807 C C . PHE A 1 101 ? -0.644 -6.970 -19.507 1.00 83.81 101 PHE A C 1
ATOM 809 O O . PHE A 1 101 ? -1.387 -7.048 -18.525 1.00 83.81 101 PHE A O 1
ATOM 816 N N . ILE A 1 102 ? -0.928 -7.608 -20.645 1.00 86.25 102 ILE A N 1
ATOM 817 C CA . ILE A 1 102 ? -2.119 -8.456 -20.799 1.00 86.25 102 ILE A CA 1
ATOM 818 C C . ILE A 1 102 ? -2.045 -9.665 -19.859 1.00 86.25 102 ILE A C 1
ATOM 820 O O . ILE A 1 102 ? -3.014 -9.949 -19.156 1.00 86.25 102 ILE A O 1
ATOM 824 N N . ALA A 1 103 ? -0.903 -10.348 -19.806 1.00 86.56 103 ALA A N 1
ATOM 825 C CA . ALA A 1 103 ? -0.700 -11.523 -18.968 1.00 86.56 103 ALA A CA 1
ATOM 826 C C . ALA A 1 103 ? -0.888 -11.198 -17.481 1.00 86.56 103 ALA A C 1
ATOM 828 O O . ALA A 1 103 ? -1.586 -11.931 -16.782 1.00 86.56 103 ALA A O 1
ATOM 829 N N . PHE A 1 104 ? -0.349 -10.072 -17.009 1.00 84.38 104 PHE A N 1
ATOM 830 C CA . PHE A 1 104 ? -0.512 -9.614 -15.632 1.00 84.38 104 PHE A CA 1
ATOM 831 C C . PHE A 1 104 ? -1.979 -9.294 -15.310 1.00 84.38 104 PHE A C 1
ATOM 833 O O . PHE A 1 104 ? -2.500 -9.748 -14.292 1.00 84.38 104 PHE A O 1
ATOM 840 N N . ASN A 1 105 ? -2.691 -8.589 -16.199 1.00 85.50 105 ASN A N 1
ATOM 841 C CA . ASN A 1 105 ? -4.124 -8.319 -16.025 1.00 85.50 105 ASN A CA 1
ATOM 842 C C . ASN A 1 105 ? -4.950 -9.616 -15.953 1.00 85.50 105 ASN A C 1
ATOM 844 O O . ASN A 1 105 ? -5.783 -9.769 -15.058 1.00 85.50 105 ASN A O 1
ATOM 848 N N . PHE A 1 106 ? -4.703 -10.572 -16.854 1.00 85.81 106 PHE A N 1
ATOM 849 C CA . PHE A 1 106 ? -5.391 -11.866 -16.840 1.00 85.81 106 PHE A CA 1
ATOM 850 C C . PHE A 1 106 ? -5.049 -12.694 -15.599 1.00 85.81 106 PHE A C 1
ATOM 852 O O . PHE A 1 106 ? -5.947 -13.297 -15.014 1.00 85.81 106 PHE A O 1
ATOM 859 N N . ALA A 1 107 ? -3.793 -12.683 -15.149 1.00 85.38 107 ALA A N 1
ATOM 860 C CA . ALA A 1 107 ? -3.378 -13.365 -13.929 1.00 85.38 107 ALA A CA 1
ATOM 861 C C . ALA A 1 107 ? -4.105 -12.809 -12.695 1.00 85.38 107 ALA A C 1
ATOM 863 O O . ALA A 1 107 ? -4.596 -13.583 -11.877 1.00 85.38 107 ALA A O 1
ATOM 864 N N . PHE A 1 108 ? -4.255 -11.486 -12.580 1.00 82.38 108 PHE A N 1
ATOM 865 C CA . PHE A 1 108 ? -4.979 -10.855 -11.469 1.00 82.38 108 PHE A CA 1
ATOM 866 C C . PHE A 1 108 ? -6.504 -11.003 -11.548 1.00 82.38 108 PHE A C 1
ATOM 868 O O . PHE A 1 108 ? -7.173 -10.970 -10.509 1.00 82.38 108 PHE A O 1
ATOM 875 N N . LEU A 1 109 ? -7.064 -11.189 -12.748 1.00 82.38 109 LEU A N 1
ATOM 876 C CA . LEU A 1 109 ? -8.460 -11.599 -12.913 1.00 82.38 109 LEU A CA 1
ATOM 877 C C . LEU A 1 109 ? -8.671 -13.059 -12.491 1.00 82.38 109 LEU A C 1
ATOM 879 O O . LEU A 1 109 ? -9.653 -13.355 -11.809 1.00 82.38 109 LEU A O 1
ATOM 883 N N . ALA A 1 110 ? -7.752 -13.953 -12.868 1.00 83.81 110 ALA A N 1
ATOM 884 C CA . ALA A 1 110 ? -7.829 -15.383 -12.576 1.00 83.81 110 ALA A CA 1
ATOM 885 C C . ALA A 1 110 ? -7.566 -15.699 -11.095 1.00 83.81 110 ALA A C 1
ATOM 887 O O . ALA A 1 110 ? -8.252 -16.528 -10.497 1.00 83.81 110 ALA A O 1
ATOM 888 N N . LEU A 1 111 ? -6.599 -15.020 -10.477 1.00 79.44 111 LEU A N 1
ATOM 889 C CA . LEU A 1 111 ? -6.348 -15.109 -9.045 1.00 79.44 111 LEU A CA 1
ATOM 890 C C . LEU A 1 111 ? -7.454 -14.339 -8.325 1.00 79.44 111 LEU A C 1
ATOM 892 O O . LEU A 1 111 ? -7.574 -13.130 -8.506 1.00 79.44 111 LEU A O 1
ATOM 896 N N . ASN A 1 112 ? -8.269 -15.019 -7.514 1.00 80.69 112 ASN A N 1
ATOM 897 C CA . ASN A 1 112 ? -9.354 -14.422 -6.724 1.00 80.69 112 ASN A CA 1
ATOM 898 C C . ASN A 1 112 ? -8.814 -13.577 -5.548 1.00 80.69 112 ASN A C 1
ATOM 900 O O . ASN A 1 112 ? -9.007 -13.896 -4.378 1.00 80.69 112 ASN A O 1
ATOM 904 N N . VAL A 1 113 ? -8.054 -12.533 -5.876 1.00 82.44 113 VAL A N 1
ATOM 905 C CA . VAL A 1 113 ? -7.379 -11.635 -4.938 1.00 82.44 113 VAL A CA 1
ATOM 906 C C . VAL A 1 113 ? -8.379 -10.596 -4.399 1.00 82.44 113 VAL A C 1
ATOM 908 O O . VAL A 1 113 ? -9.256 -10.153 -5.151 1.00 82.44 113 VAL A O 1
ATOM 911 N N . PRO A 1 114 ? -8.253 -10.153 -3.129 1.00 82.81 114 PRO A N 1
ATOM 912 C CA . PRO A 1 114 ? -9.063 -9.069 -2.578 1.00 82.81 114 PRO A CA 1
ATOM 913 C C . PRO A 1 114 ? -9.071 -7.813 -3.462 1.00 82.81 114 PRO A C 1
ATOM 915 O O . PRO A 1 114 ? -8.049 -7.426 -4.034 1.00 82.81 114 PRO A O 1
ATOM 918 N N . VAL A 1 115 ? -10.227 -7.144 -3.536 1.00 80.69 115 VAL A N 1
ATOM 919 C CA . VAL A 1 115 ? -10.458 -5.980 -4.415 1.00 80.69 115 VAL A CA 1
ATOM 920 C C . VAL A 1 115 ? -9.449 -4.852 -4.166 1.00 80.69 115 VAL A C 1
ATOM 922 O O . VAL A 1 115 ? -8.973 -4.252 -5.127 1.00 80.69 115 VAL A O 1
ATOM 925 N N . GLY A 1 116 ? -9.064 -4.613 -2.907 1.00 77.06 116 GLY A N 1
ATOM 926 C CA . GLY A 1 116 ? -8.074 -3.588 -2.556 1.00 77.06 116 GLY A CA 1
ATOM 927 C C . GLY A 1 116 ? -6.721 -3.820 -3.231 1.00 77.06 116 GLY A C 1
ATOM 928 O O . GLY A 1 116 ? -6.208 -2.938 -3.912 1.00 77.06 116 GLY A O 1
ATOM 929 N N . VAL A 1 117 ? -6.189 -5.043 -3.147 1.00 82.12 117 VAL A N 1
ATOM 930 C CA . VAL A 1 117 ? -4.914 -5.406 -3.791 1.00 82.12 117 VAL A CA 1
ATOM 931 C C . VAL A 1 117 ? -5.021 -5.289 -5.313 1.00 82.12 117 VAL A C 1
ATOM 933 O O . VAL A 1 117 ? -4.098 -4.796 -5.952 1.00 82.12 117 VAL A O 1
ATOM 936 N N . ARG A 1 118 ? -6.155 -5.697 -5.903 1.00 83.00 118 ARG A N 1
ATOM 937 C CA . ARG A 1 118 ? -6.381 -5.610 -7.355 1.00 83.00 118 ARG A CA 1
ATOM 938 C C . ARG A 1 118 ? -6.357 -4.167 -7.860 1.00 83.00 118 ARG A C 1
ATOM 940 O O . ARG A 1 118 ? -5.713 -3.899 -8.868 1.00 83.00 118 ARG A O 1
ATOM 947 N N . MET A 1 119 ? -7.013 -3.234 -7.168 1.00 82.00 119 MET A N 1
ATOM 948 C CA . MET A 1 119 ? -7.046 -1.823 -7.580 1.00 82.00 119 MET A CA 1
ATOM 949 C C . MET A 1 119 ? -5.646 -1.192 -7.613 1.00 82.00 119 MET A C 1
ATOM 951 O O . MET A 1 119 ? -5.293 -0.508 -8.578 1.00 82.00 119 MET A O 1
ATOM 955 N N . PHE A 1 120 ? -4.822 -1.461 -6.600 1.00 80.88 120 PHE A N 1
ATOM 956 C CA . PHE A 1 120 ? -3.451 -0.953 -6.554 1.00 80.88 120 PHE A CA 1
ATOM 957 C C . PHE A 1 120 ? -2.518 -1.676 -7.527 1.00 80.88 120 PHE A C 1
ATOM 959 O O . PHE A 1 120 ? -1.732 -1.020 -8.205 1.00 80.88 120 PHE A O 1
ATOM 966 N N . ALA A 1 121 ? -2.652 -2.996 -7.674 1.00 82.12 121 ALA A N 1
ATOM 967 C CA . ALA A 1 121 ? -1.804 -3.758 -8.583 1.00 82.12 121 ALA A CA 1
ATOM 968 C C . ALA A 1 121 ? -2.019 -3.360 -10.049 1.00 82.12 121 ALA A C 1
ATOM 970 O O . ALA A 1 121 ? -1.058 -3.129 -10.780 1.00 82.12 121 ALA A O 1
ATOM 971 N N . LEU A 1 122 ? -3.278 -3.225 -10.476 1.00 83.94 122 LEU A N 1
ATOM 972 C CA . LEU A 1 122 ? -3.615 -2.901 -11.863 1.00 83.94 122 LEU A CA 1
ATOM 973 C C . LEU A 1 122 ? -3.267 -1.448 -12.219 1.00 83.94 122 LEU A C 1
ATOM 975 O O . LEU A 1 122 ? -2.796 -1.187 -13.326 1.00 83.94 122 LEU A O 1
ATOM 979 N N . SER A 1 123 ? -3.453 -0.506 -11.287 1.00 83.69 123 SER A N 1
ATOM 980 C CA . SER A 1 123 ? -3.087 0.900 -11.517 1.00 83.69 123 SER A CA 1
ATOM 981 C C . SER A 1 123 ? -1.575 1.085 -11.664 1.00 83.69 123 SER A C 1
ATOM 983 O O . SER A 1 123 ? -1.131 1.760 -12.595 1.00 83.69 123 SER A O 1
ATOM 985 N N . TRP A 1 124 ? -0.777 0.436 -10.813 1.00 78.94 124 TRP A N 1
ATOM 986 C CA . TRP A 1 124 ? 0.681 0.485 -10.917 1.00 78.94 124 TRP A CA 1
ATOM 987 C C . TRP A 1 124 ? 1.219 -0.265 -12.129 1.00 78.94 124 TRP A C 1
ATOM 989 O O . TRP A 1 124 ? 2.110 0.250 -12.801 1.00 78.94 124 TRP A O 1
ATOM 999 N N . GLN A 1 125 ? 0.651 -1.424 -12.467 1.00 81.56 125 GLN A N 1
ATOM 1000 C CA . GLN A 1 125 ? 1.050 -2.146 -13.674 1.00 81.56 125 GLN A CA 1
ATOM 1001 C C . GLN A 1 125 ? 0.805 -1.309 -14.935 1.00 81.56 125 GLN A C 1
ATOM 1003 O O . GLN A 1 125 ? 1.652 -1.281 -15.822 1.00 81.56 125 GLN A O 1
ATOM 1008 N N . ALA A 1 126 ? -0.321 -0.591 -15.012 1.00 81.62 126 ALA A N 1
ATOM 1009 C CA . ALA A 1 126 ? -0.606 0.309 -16.128 1.00 81.62 126 ALA A CA 1
ATOM 1010 C C . ALA A 1 126 ? 0.387 1.480 -16.202 1.00 81.62 126 ALA A C 1
ATOM 1012 O O . ALA A 1 126 ? 0.841 1.834 -17.288 1.00 81.62 126 ALA A O 1
ATOM 1013 N N . TYR A 1 127 ? 0.761 2.062 -15.059 1.00 80.12 127 TYR A N 1
ATOM 1014 C CA . TYR A 1 127 ? 1.780 3.111 -15.016 1.00 80.12 127 TYR A CA 1
ATOM 1015 C C . TYR A 1 127 ? 3.139 2.600 -15.515 1.00 80.12 127 TYR A C 1
ATOM 1017 O O . TYR A 1 127 ? 3.775 3.232 -16.358 1.00 80.12 127 TYR A O 1
ATOM 1025 N N . PHE A 1 128 ? 3.566 1.431 -15.037 1.00 76.81 128 PHE A N 1
ATOM 1026 C CA . PHE A 1 128 ? 4.842 0.829 -15.407 1.00 76.81 128 PHE A CA 1
ATOM 1027 C C . PHE A 1 128 ? 4.897 0.369 -16.866 1.00 76.81 128 PHE A C 1
ATOM 1029 O O . PHE A 1 128 ? 5.911 0.586 -17.531 1.00 76.81 128 PHE A O 1
ATOM 1036 N N . SER A 1 129 ? 3.811 -0.192 -17.399 1.00 75.19 129 SER A N 1
ATOM 1037 C CA . SER A 1 129 ? 3.742 -0.581 -18.808 1.00 75.19 129 SER A CA 1
ATOM 1038 C C . SER A 1 129 ? 3.742 0.641 -19.728 1.00 75.19 129 SER A C 1
ATOM 1040 O O . SER A 1 129 ? 4.498 0.667 -20.696 1.00 75.19 129 SER A O 1
ATOM 1042 N N . MET A 1 130 ? 3.003 1.710 -19.401 1.00 73.94 130 MET A N 1
ATOM 1043 C CA . MET A 1 130 ? 3.087 2.979 -20.142 1.00 73.94 130 MET A CA 1
ATOM 1044 C C . MET A 1 130 ? 4.499 3.566 -20.099 1.00 73.94 130 MET A C 1
ATOM 1046 O O . MET A 1 130 ? 4.988 4.082 -21.106 1.00 73.94 130 MET A O 1
ATOM 1050 N N . ALA A 1 131 ? 5.165 3.467 -18.948 1.00 73.62 131 ALA A N 1
ATOM 1051 C CA . ALA A 1 131 ? 6.515 3.969 -18.772 1.00 73.62 131 ALA A CA 1
ATOM 1052 C C . ALA A 1 131 ? 7.559 3.188 -19.588 1.00 73.62 131 ALA A C 1
ATOM 1054 O O . ALA A 1 131 ? 8.538 3.791 -20.023 1.00 73.62 131 ALA A O 1
ATOM 1055 N N . PHE A 1 132 ? 7.332 1.890 -19.814 1.00 69.94 132 PHE A N 1
ATOM 1056 C CA . PHE A 1 132 ? 8.167 1.025 -20.649 1.00 69.94 132 PHE A CA 1
ATOM 1057 C C . PHE A 1 132 ? 7.888 1.189 -22.151 1.00 69.94 132 PHE A C 1
ATOM 1059 O O . PHE A 1 132 ? 8.817 1.187 -22.955 1.00 69.94 132 PHE A O 1
ATOM 1066 N N . LEU A 1 133 ? 6.620 1.358 -22.544 1.00 70.38 133 LEU A N 1
ATOM 1067 C CA . LEU A 1 133 ? 6.218 1.487 -23.950 1.00 70.38 133 LEU A CA 1
ATOM 1068 C C . LEU A 1 133 ? 6.494 2.881 -24.537 1.00 70.38 133 LEU A C 1
ATOM 1070 O O . LEU A 1 133 ? 6.529 3.017 -25.760 1.00 70.38 133 LEU A O 1
ATOM 1074 N N . ASN A 1 134 ? 6.650 3.918 -23.706 1.00 69.00 134 ASN A N 1
ATOM 1075 C CA . ASN A 1 134 ? 6.880 5.283 -24.174 1.00 69.00 134 ASN A CA 1
ATOM 1076 C C . ASN A 1 134 ? 8.385 5.568 -24.400 1.00 69.00 134 ASN A C 1
ATOM 1078 O O . ASN A 1 134 ? 9.128 5.701 -23.425 1.00 69.00 134 ASN A O 1
ATOM 1082 N N . PRO A 1 135 ? 8.839 5.759 -25.656 1.00 57.25 135 PRO A N 1
ATOM 1083 C CA . PRO A 1 135 ? 10.249 6.002 -25.981 1.00 57.25 135 PRO A CA 1
ATOM 1084 C C . PRO A 1 135 ? 10.754 7.397 -25.571 1.00 57.25 135 PRO A C 1
ATOM 1086 O O . PRO A 1 135 ? 11.957 7.640 -25.574 1.00 57.25 135 PRO A O 1
ATOM 1089 N N . HIS A 1 136 ? 9.863 8.327 -25.213 1.00 60.81 136 HIS A N 1
ATOM 1090 C CA . HIS A 1 136 ? 10.223 9.675 -24.754 1.00 60.81 136 HIS A CA 1
ATOM 1091 C C . HIS A 1 136 ? 10.298 9.800 -23.229 1.00 60.81 136 HIS A C 1
ATOM 1093 O O . HIS A 1 136 ? 10.458 10.903 -22.703 1.00 60.81 136 HIS A O 1
ATOM 1099 N N . ASN A 1 137 ? 10.137 8.696 -22.503 1.00 57.66 137 ASN A N 1
ATOM 1100 C CA . ASN A 1 137 ? 10.080 8.744 -21.057 1.00 57.66 137 ASN A CA 1
ATOM 1101 C C . ASN A 1 137 ? 11.480 8.905 -20.438 1.00 57.66 137 ASN A C 1
ATOM 1103 O O . ASN A 1 137 ? 12.384 8.111 -20.686 1.00 57.66 137 ASN A O 1
ATOM 1107 N N . THR A 1 138 ? 11.652 9.936 -19.610 1.00 55.06 138 THR A N 1
ATOM 1108 C CA . THR A 1 138 ? 12.915 10.291 -18.937 1.00 55.06 138 THR A CA 1
ATOM 1109 C C . THR A 1 138 ? 13.050 9.676 -17.540 1.00 55.06 138 THR A C 1
ATOM 1111 O O . THR A 1 138 ? 14.032 9.933 -16.839 1.00 55.06 138 THR A O 1
ATOM 1114 N N . THR A 1 139 ? 12.077 8.868 -17.102 1.00 58.00 139 THR A N 1
ATOM 1115 C CA . THR A 1 139 ? 12.125 8.182 -15.806 1.00 58.00 139 THR A CA 1
ATOM 1116 C C . THR A 1 139 ? 13.254 7.155 -15.776 1.00 58.00 139 THR A C 1
ATOM 1118 O O . THR A 1 139 ? 13.281 6.226 -16.582 1.00 58.00 139 THR A O 1
ATOM 1121 N N . LYS A 1 140 ? 14.173 7.302 -14.817 1.00 55.91 140 LYS A N 1
ATOM 1122 C CA . LYS A 1 140 ? 15.292 6.376 -14.615 1.00 55.91 140 LYS A CA 1
ATOM 1123 C C . LYS A 1 140 ? 14.783 5.062 -14.015 1.00 55.91 140 LYS A C 1
ATOM 1125 O O . LYS A 1 140 ? 14.408 5.013 -12.842 1.00 55.91 140 LYS A O 1
ATOM 1130 N N . PHE A 1 141 ? 14.778 4.005 -14.816 1.00 56.31 141 PHE A N 1
ATOM 1131 C CA . PHE A 1 141 ? 14.619 2.630 -14.348 1.00 56.31 141 PHE A CA 1
ATOM 1132 C C . PHE A 1 141 ? 15.984 1.935 -14.314 1.00 56.31 141 PHE A C 1
ATOM 1134 O O . PHE A 1 141 ? 16.890 2.297 -15.060 1.00 56.31 141 PHE A O 1
ATOM 1141 N N . SER A 1 142 ? 16.128 0.968 -13.409 1.00 49.06 142 SER A N 1
ATOM 1142 C CA . SER A 1 142 ? 17.311 0.110 -13.305 1.00 49.06 142 SER A CA 1
ATOM 1143 C C . SER A 1 142 ? 17.437 -0.713 -14.588 1.00 49.06 142 SER A C 1
ATOM 1145 O O . SER A 1 142 ? 16.552 -1.513 -14.882 1.00 49.06 142 SER A O 1
ATOM 1147 N N . THR A 1 143 ? 18.493 -0.505 -15.371 1.00 50.81 143 THR A N 1
ATOM 1148 C CA . THR A 1 143 ? 18.746 -1.274 -16.596 1.00 50.81 143 THR A CA 1
ATOM 1149 C C . THR A 1 143 ? 19.579 -2.509 -16.259 1.00 50.81 143 THR A C 1
ATOM 1151 O O . THR A 1 143 ? 20.775 -2.391 -16.009 1.00 50.81 143 THR A O 1
ATOM 1154 N N . GLY A 1 144 ? 18.958 -3.691 -16.273 1.00 53.59 144 GLY A N 1
ATOM 1155 C CA . GLY A 1 144 ? 19.618 -4.965 -15.959 1.00 53.59 144 GLY A CA 1
ATOM 1156 C C . GLY A 1 144 ? 19.616 -5.323 -14.467 1.00 53.59 144 GLY A C 1
ATOM 1157 O O . GLY A 1 144 ? 19.136 -4.560 -13.628 1.00 53.59 144 GLY A O 1
ATOM 1158 N N . PHE A 1 145 ? 20.134 -6.516 -14.147 1.00 52.50 145 PHE A N 1
ATOM 1159 C CA . PHE A 1 145 ? 20.212 -7.046 -12.775 1.00 52.50 145 PHE A CA 1
ATOM 1160 C C . PHE A 1 145 ? 21.425 -6.532 -11.974 1.00 52.50 145 PHE A C 1
ATOM 1162 O O . PHE A 1 145 ? 21.450 -6.718 -10.759 1.00 52.50 145 PHE A O 1
ATOM 1169 N N . ASP A 1 146 ? 22.397 -5.884 -12.630 1.00 43.06 146 ASP A N 1
ATOM 1170 C CA . ASP A 1 146 ? 23.688 -5.520 -12.021 1.00 43.06 146 ASP A CA 1
ATOM 1171 C C . ASP A 1 146 ? 23.735 -4.097 -11.422 1.00 43.06 146 ASP A C 1
ATOM 1173 O O . ASP A 1 146 ? 24.430 -3.891 -10.431 1.00 43.06 146 ASP A O 1
ATOM 1177 N N . ASP A 1 147 ? 22.964 -3.128 -11.936 1.00 49.62 147 ASP A N 1
ATOM 1178 C CA . ASP A 1 147 ? 22.958 -1.737 -11.443 1.00 49.62 147 ASP A CA 1
ATOM 1179 C C . ASP A 1 147 ? 21.606 -1.362 -10.820 1.00 49.62 147 ASP A C 1
ATOM 1181 O O . ASP A 1 147 ? 20.803 -0.644 -11.417 1.00 49.62 147 ASP A O 1
ATOM 1185 N N . ILE A 1 148 ? 21.345 -1.829 -9.592 1.00 51.78 148 ILE A N 1
ATOM 1186 C CA . ILE A 1 148 ? 20.155 -1.425 -8.824 1.00 51.78 148 ILE A CA 1
ATOM 1187 C C . ILE A 1 148 ? 20.294 0.050 -8.431 1.00 51.78 148 ILE A C 1
ATOM 1189 O O . ILE A 1 148 ? 20.831 0.406 -7.380 1.00 51.78 148 ILE A O 1
ATOM 1193 N N . ILE A 1 149 ? 19.779 0.936 -9.280 1.00 55.88 149 ILE A N 1
ATOM 1194 C CA . ILE A 1 149 ? 19.702 2.364 -8.980 1.00 55.88 149 ILE A CA 1
ATOM 1195 C C . ILE A 1 149 ? 18.698 2.542 -7.832 1.00 55.88 149 ILE A C 1
ATOM 1197 O O . ILE A 1 149 ? 17.490 2.398 -8.016 1.00 55.88 149 ILE A O 1
ATOM 1201 N N . LEU A 1 150 ? 19.193 2.892 -6.639 1.00 47.22 150 LEU A N 1
ATOM 1202 C CA . LEU A 1 150 ? 18.375 3.135 -5.437 1.00 47.22 150 LEU A CA 1
ATOM 1203 C C . LEU A 1 150 ? 17.369 4.298 -5.619 1.00 47.22 150 LEU A C 1
ATOM 1205 O O . LEU A 1 150 ? 16.364 4.368 -4.921 1.00 47.22 150 LEU A O 1
ATOM 1209 N N . GLN A 1 151 ? 17.628 5.186 -6.588 1.00 51.28 151 GLN A N 1
ATOM 1210 C CA . GLN A 1 151 ? 16.728 6.248 -7.075 1.00 51.28 151 GLN A CA 1
ATOM 1211 C C . GLN A 1 151 ? 15.836 5.804 -8.255 1.00 51.28 151 GLN A C 1
ATOM 1213 O O . GLN A 1 151 ? 15.339 6.632 -9.018 1.00 51.28 151 GLN A O 1
ATOM 1218 N N . GLY A 1 152 ? 15.666 4.500 -8.460 1.00 54.97 152 GLY A N 1
ATOM 1219 C CA . GLY A 1 152 ? 14.854 3.964 -9.543 1.00 54.97 152 GLY A CA 1
ATOM 1220 C C . GLY A 1 152 ? 13.365 4.246 -9.340 1.00 54.97 152 GLY A C 1
ATOM 1221 O O . GLY A 1 152 ? 12.843 4.164 -8.225 1.00 54.97 152 GLY A O 1
ATOM 1222 N N . ALA A 1 153 ? 12.651 4.496 -10.437 1.00 58.88 153 ALA A N 1
ATOM 1223 C CA . ALA A 1 153 ? 11.204 4.733 -10.444 1.00 58.88 153 ALA A CA 1
ATOM 1224 C C . ALA A 1 153 ? 10.359 3.562 -9.883 1.00 58.88 153 ALA A C 1
ATOM 1226 O O . ALA A 1 153 ? 9.178 3.747 -9.604 1.00 58.88 153 ALA A O 1
ATOM 1227 N N . ALA A 1 154 ? 10.956 2.384 -9.665 1.00 59.22 154 ALA A N 1
ATOM 1228 C CA . ALA A 1 154 ? 10.332 1.241 -8.991 1.00 59.22 154 ALA A CA 1
ATOM 1229 C C . ALA A 1 154 ? 10.532 1.233 -7.457 1.00 59.22 154 ALA A C 1
ATOM 1231 O O . ALA A 1 154 ? 9.671 0.744 -6.729 1.00 59.22 154 ALA A O 1
ATOM 1232 N N . VAL A 1 155 ? 11.627 1.809 -6.944 1.00 65.19 155 VAL A N 1
ATOM 1233 C CA . VAL A 1 155 ? 11.936 1.842 -5.499 1.00 65.19 155 VAL A CA 1
ATOM 1234 C C . VAL A 1 155 ? 11.159 2.960 -4.799 1.00 65.19 155 VAL A C 1
ATOM 1236 O O . VAL A 1 155 ? 10.674 2.773 -3.684 1.00 65.19 155 VAL A O 1
ATOM 1239 N N . GLY A 1 156 ? 10.962 4.098 -5.473 1.00 68.69 156 GLY A N 1
ATOM 1240 C CA . GLY A 1 156 ? 10.197 5.238 -4.950 1.00 68.69 156 GLY A CA 1
ATOM 1241 C C . GLY A 1 156 ? 8.764 4.889 -4.505 1.00 68.69 156 GLY A C 1
ATOM 1242 O O . GLY A 1 156 ? 8.395 5.221 -3.377 1.00 68.69 156 GLY A O 1
ATOM 1243 N N . PRO A 1 157 ? 7.960 4.187 -5.326 1.00 69.25 157 PRO A N 1
ATOM 1244 C CA . PRO A 1 157 ? 6.623 3.725 -4.951 1.00 69.25 157 PRO A CA 1
ATOM 1245 C C . PRO A 1 157 ? 6.622 2.751 -3.771 1.00 69.25 157 PRO A C 1
ATOM 1247 O O . PRO A 1 157 ? 5.771 2.858 -2.893 1.00 69.25 157 PRO A O 1
ATOM 1250 N N . LEU A 1 158 ? 7.590 1.832 -3.709 1.00 71.81 158 LEU A N 1
ATOM 1251 C CA . LEU A 1 158 ? 7.668 0.812 -2.661 1.00 71.81 158 LEU A CA 1
ATOM 1252 C C . LEU A 1 158 ? 8.013 1.451 -1.307 1.00 71.81 158 LEU A C 1
ATOM 1254 O O . LEU A 1 158 ? 7.313 1.247 -0.313 1.00 71.81 158 LEU A O 1
ATOM 1258 N N . VAL A 1 159 ? 9.014 2.331 -1.284 1.00 73.31 159 VAL A N 1
ATOM 1259 C CA . VAL A 1 159 ? 9.354 3.124 -0.095 1.00 73.31 159 VAL A CA 1
ATOM 1260 C C . VAL A 1 159 ? 8.186 4.035 0.298 1.00 73.31 159 VAL A C 1
ATOM 1262 O O . VAL A 1 159 ? 7.804 4.077 1.468 1.00 73.31 159 VAL A O 1
ATOM 1265 N N . GLY A 1 160 ? 7.545 4.684 -0.678 1.00 73.19 160 GLY A N 1
ATOM 1266 C CA . GLY A 1 160 ? 6.356 5.507 -0.460 1.00 73.19 160 GLY A CA 1
ATOM 1267 C C . GLY A 1 160 ? 5.194 4.731 0.170 1.00 73.19 160 GLY A C 1
ATOM 1268 O O . GLY A 1 160 ? 4.558 5.234 1.096 1.00 73.19 160 GLY A O 1
ATOM 1269 N N . THR A 1 161 ? 4.956 3.482 -0.249 1.00 77.62 161 THR A N 1
ATOM 1270 C CA . THR A 1 161 ? 3.953 2.621 0.395 1.00 77.62 161 THR A CA 1
ATOM 1271 C C . THR A 1 161 ? 4.302 2.252 1.820 1.00 77.62 161 THR A C 1
ATOM 1273 O O . THR A 1 161 ? 3.413 2.284 2.664 1.00 77.62 161 THR A O 1
ATOM 1276 N N . ILE A 1 162 ? 5.564 1.936 2.115 1.00 80.69 162 ILE A N 1
ATOM 1277 C CA . ILE A 1 162 ? 5.980 1.568 3.473 1.00 80.69 162 ILE A CA 1
ATOM 1278 C C . ILE A 1 162 ? 5.758 2.754 4.414 1.00 80.69 162 ILE A C 1
ATOM 1280 O O . ILE A 1 162 ? 5.096 2.608 5.441 1.00 80.69 162 ILE A O 1
ATOM 1284 N N . PHE A 1 163 ? 6.227 3.945 4.035 1.00 79.25 163 PHE A N 1
ATOM 1285 C CA . PHE A 1 163 ? 6.011 5.154 4.829 1.00 79.25 163 PHE A CA 1
ATOM 1286 C C . PHE A 1 163 ? 4.528 5.518 4.942 1.00 79.25 163 PHE A C 1
ATOM 1288 O O . PHE A 1 163 ? 4.070 5.841 6.036 1.00 79.25 163 PHE A O 1
ATOM 1295 N N . GLY A 1 164 ? 3.756 5.412 3.857 1.00 72.31 164 GLY A N 1
ATOM 1296 C CA . GLY A 1 164 ? 2.315 5.669 3.875 1.00 72.31 164 GLY A CA 1
ATOM 1297 C C . GLY A 1 164 ? 1.548 4.707 4.788 1.00 72.31 164 GLY A C 1
ATOM 1298 O O . GLY A 1 164 ? 0.676 5.140 5.535 1.00 72.31 164 GLY A O 1
ATOM 1299 N N . CYS A 1 165 ? 1.911 3.421 4.795 1.00 79.69 165 CYS A N 1
ATOM 1300 C CA . CYS A 1 165 ? 1.306 2.411 5.665 1.00 79.69 165 CYS A CA 1
ATOM 1301 C C . CYS A 1 165 ? 1.654 2.646 7.140 1.00 79.69 165 CYS A C 1
ATOM 1303 O O . CYS A 1 165 ? 0.772 2.594 7.997 1.00 79.69 165 CYS A O 1
ATOM 1305 N N . VAL A 1 166 ? 2.921 2.951 7.444 1.00 79.56 166 VAL A N 1
ATOM 1306 C CA . VAL A 1 166 ? 3.368 3.260 8.812 1.00 79.56 166 VAL A CA 1
ATOM 1307 C C . VAL A 1 166 ? 2.679 4.522 9.327 1.00 79.56 166 VAL A C 1
ATOM 1309 O O . VAL A 1 166 ? 2.131 4.513 10.425 1.00 79.56 166 VAL A O 1
ATOM 1312 N N . LEU A 1 167 ? 2.636 5.592 8.530 1.00 74.31 167 LEU A N 1
ATOM 1313 C CA . LEU A 1 167 ? 1.976 6.838 8.921 1.00 74.31 167 LEU A CA 1
ATOM 1314 C C . LEU A 1 167 ? 0.455 6.674 9.042 1.00 74.31 167 LEU A C 1
ATOM 1316 O O . LEU A 1 167 ? -0.130 7.201 9.985 1.00 74.31 167 LEU A O 1
ATOM 1320 N N . GLY A 1 168 ? -0.181 5.893 8.164 1.00 71.81 168 GLY A N 1
ATOM 1321 C CA . GLY A 1 168 ? -1.601 5.546 8.273 1.00 71.81 168 GLY A CA 1
ATOM 1322 C C . GLY A 1 168 ? -1.928 4.791 9.567 1.00 71.81 168 GLY A C 1
ATOM 1323 O O . GLY A 1 168 ? -2.905 5.113 10.243 1.00 71.81 168 GLY A O 1
ATOM 1324 N N . LEU A 1 169 ? -1.069 3.852 9.978 1.00 73.56 169 LEU A N 1
ATOM 1325 C CA . LEU A 1 169 ? -1.196 3.162 11.266 1.00 73.56 169 LEU A CA 1
ATOM 1326 C C . LEU A 1 169 ? -0.957 4.092 12.460 1.00 73.56 169 LEU A C 1
ATOM 1328 O O . LEU A 1 169 ? -1.628 3.953 13.479 1.00 73.56 169 LEU A O 1
ATOM 1332 N N . VAL A 1 170 ? -0.049 5.063 12.346 1.00 73.56 170 VAL A N 1
ATOM 1333 C CA . VAL A 1 170 ? 0.207 6.060 13.400 1.00 73.56 170 VAL A CA 1
ATOM 1334 C C . VAL A 1 170 ? -0.977 7.019 13.581 1.00 73.56 170 VAL A C 1
ATOM 1336 O O . VAL A 1 170 ? -1.259 7.414 14.711 1.00 73.56 170 VAL A O 1
ATOM 1339 N N . VAL A 1 171 ? -1.709 7.354 12.511 1.00 71.75 171 VAL A N 1
ATOM 1340 C CA . VAL A 1 171 ? -2.936 8.176 12.585 1.00 71.75 171 VAL A CA 1
ATOM 1341 C C . VAL A 1 171 ? -4.012 7.500 13.444 1.00 71.75 171 VAL A C 1
ATOM 1343 O O . VAL A 1 171 ? -4.647 8.167 14.262 1.00 71.75 171 VAL A O 1
ATOM 1346 N N . VAL A 1 172 ? -4.207 6.189 13.267 1.00 67.00 172 VAL A N 1
ATOM 1347 C CA . VAL A 1 172 ? -5.263 5.414 13.947 1.00 67.00 172 VAL A CA 1
ATOM 1348 C C . VAL A 1 172 ? -4.812 4.881 15.311 1.00 67.00 172 VAL A C 1
ATOM 1350 O O . VAL A 1 172 ? -5.617 4.782 16.232 1.00 67.00 172 VAL A O 1
ATOM 1353 N N . GLY A 1 173 ? -3.530 4.542 15.442 1.00 67.19 173 GLY A N 1
ATOM 1354 C CA . GLY A 1 173 ? -2.916 4.009 16.654 1.00 67.19 173 GLY A CA 1
ATOM 1355 C C . GLY A 1 173 ? -2.289 5.105 17.530 1.00 67.19 173 GLY A C 1
ATOM 1356 O O . GLY A 1 173 ? -3.017 5.959 18.041 1.00 67.19 173 GLY A O 1
ATOM 1357 N N . PRO A 1 174 ? -0.956 5.093 17.752 1.00 60.09 174 PRO A N 1
ATOM 1358 C CA . PRO A 1 174 ? -0.327 5.819 18.847 1.00 60.09 174 PRO A CA 1
ATOM 1359 C C . PRO A 1 174 ? -0.005 7.287 18.573 1.00 60.09 174 PRO A C 1
ATOM 1361 O O . PRO A 1 174 ? 1.084 7.764 18.892 1.00 60.09 174 PRO A O 1
ATOM 1364 N N . SER A 1 175 ? -0.943 8.034 17.994 1.00 61.09 175 SER A N 1
ATOM 1365 C CA . SER A 1 175 ? -0.746 9.475 17.866 1.00 61.09 175 SER A CA 1
ATOM 1366 C C . SER A 1 175 ? -0.852 10.156 19.247 1.00 61.09 175 SER A C 1
ATOM 1368 O O . SER A 1 175 ? -1.774 9.864 20.014 1.00 61.09 175 SER A O 1
ATOM 1370 N N . PRO A 1 176 ? 0.050 11.098 19.590 1.00 56.34 176 PRO A N 1
ATOM 1371 C CA . PRO A 1 176 ? -0.001 11.853 20.851 1.00 56.34 176 PRO A CA 1
ATOM 1372 C C . PRO A 1 176 ? -1.311 12.629 21.044 1.00 56.34 176 PRO A C 1
ATOM 1374 O O . PRO A 1 176 ? -1.765 12.841 22.164 1.00 56.34 176 PRO A O 1
ATOM 1377 N N . TRP A 1 177 ? -1.942 13.016 19.936 1.00 51.38 177 TRP A N 1
ATOM 1378 C CA . TRP A 1 177 ? -3.244 13.685 19.895 1.00 51.38 177 TRP A CA 1
ATOM 1379 C C . TRP A 1 177 ? -4.426 12.716 20.012 1.00 51.38 177 TRP A C 1
ATOM 1381 O O . TRP A 1 177 ? -5.578 13.142 20.036 1.00 51.38 177 TRP A O 1
ATOM 1391 N N . GLY A 1 178 ? -4.138 11.413 20.051 1.00 51.19 178 GLY A N 1
ATOM 1392 C CA . GLY A 1 178 ? -5.068 10.371 19.681 1.00 51.19 178 GLY A CA 1
ATOM 1393 C C . GLY A 1 178 ? -5.906 9.793 20.813 1.00 51.19 178 GLY A C 1
ATOM 1394 O O . GLY A 1 178 ? -7.110 9.566 20.680 1.00 51.19 178 GLY A O 1
ATOM 1395 N N . TYR A 1 179 ? -5.237 9.543 21.932 1.00 52.31 179 TYR A N 1
ATOM 1396 C CA . TYR A 1 179 ? -5.758 8.715 23.012 1.00 52.31 179 TYR A CA 1
ATOM 1397 C C . TYR A 1 179 ? -6.719 9.438 23.954 1.00 52.31 179 TYR A C 1
ATOM 1399 O O . TYR A 1 179 ? -7.532 8.794 24.613 1.00 52.31 179 TYR A O 1
ATOM 1407 N N . THR A 1 180 ? -6.655 10.765 24.023 1.00 50.28 180 THR A N 1
ATOM 1408 C CA . THR A 1 180 ? -7.303 11.521 25.098 1.00 50.28 180 THR A CA 1
ATOM 1409 C C . THR A 1 180 ? -8.801 11.714 24.917 1.00 50.28 180 THR A C 1
ATOM 1411 O O . THR A 1 180 ? -9.488 11.791 25.922 1.00 50.28 180 THR A O 1
ATOM 1414 N N . LEU A 1 181 ? -9.349 11.749 23.697 1.00 49.00 181 LEU A N 1
ATOM 1415 C CA . LEU A 1 181 ? -10.786 12.024 23.497 1.00 49.00 181 LEU A CA 1
ATOM 1416 C C . LEU A 1 181 ? -11.609 10.782 23.130 1.00 49.00 181 LEU A C 1
ATOM 1418 O O . LEU A 1 181 ? -12.719 10.603 23.628 1.00 49.00 181 LEU A O 1
ATOM 1422 N N . THR A 1 182 ? -11.069 9.886 22.305 1.00 53.69 182 THR A N 1
ATOM 1423 C CA . THR A 1 182 ? -11.776 8.681 21.839 1.00 53.69 182 THR A CA 1
ATOM 1424 C C . THR A 1 182 ? -11.678 7.513 22.817 1.00 53.69 182 THR A C 1
ATOM 1426 O O . THR A 1 182 ? -12.656 6.783 22.982 1.00 53.69 182 THR A O 1
ATOM 1429 N N . GLY A 1 183 ? -10.555 7.376 23.533 1.00 57.91 183 GLY A N 1
ATOM 1430 C CA . GLY A 1 183 ? -10.415 6.414 24.630 1.00 57.91 183 GLY A CA 1
ATOM 1431 C C . GLY A 1 183 ? -11.363 6.713 25.794 1.00 57.91 183 GLY A C 1
ATOM 1432 O O . GLY A 1 183 ? -11.951 5.792 26.352 1.00 57.91 183 GLY A O 1
ATOM 1433 N N . LEU A 1 184 ? -11.594 7.996 26.102 1.00 56.09 184 LEU A N 1
ATOM 1434 C CA . LEU A 1 184 ? -12.535 8.412 27.148 1.00 56.09 184 LEU A CA 1
ATOM 1435 C C . LEU A 1 184 ? -13.987 8.061 26.803 1.00 56.09 184 LEU A C 1
ATOM 1437 O O . LEU A 1 184 ? -14.700 7.561 27.666 1.00 56.09 184 LEU A O 1
ATOM 1441 N N . GLY A 1 185 ? -14.418 8.268 25.555 1.00 63.66 185 GLY A N 1
ATOM 1442 C CA . GLY A 1 185 ? -15.782 7.928 25.132 1.00 63.66 185 GLY A CA 1
ATOM 1443 C C . GLY A 1 185 ? -16.060 6.422 25.170 1.00 63.66 185 GLY A C 1
ATOM 1444 O O . GLY A 1 185 ? -17.080 5.990 25.704 1.00 63.66 185 GLY A O 1
ATOM 1445 N N . HIS A 1 186 ? -15.121 5.608 24.676 1.00 67.12 186 HIS A N 1
ATOM 1446 C CA . HIS A 1 186 ? -15.249 4.147 24.719 1.00 67.12 186 HIS A CA 1
ATOM 1447 C C . HIS A 1 186 ? -15.171 3.601 26.154 1.00 67.12 186 HIS A C 1
ATOM 1449 O O . HIS A 1 186 ? -15.934 2.704 26.514 1.00 67.12 186 HIS A O 1
ATOM 1455 N N . ALA A 1 187 ? -14.301 4.172 26.994 1.00 67.19 187 ALA A N 1
ATOM 1456 C CA . ALA A 1 187 ? -14.229 3.834 28.412 1.00 67.19 187 ALA A CA 1
ATOM 1457 C C . ALA A 1 187 ? -15.521 4.210 29.155 1.00 67.19 187 ALA A C 1
ATOM 1459 O O . ALA A 1 187 ? -15.977 3.443 29.998 1.00 67.19 187 ALA A O 1
ATOM 1460 N N . GLN A 1 188 ? -16.152 5.340 28.818 1.00 76.94 188 GLN A N 1
ATOM 1461 C CA . GLN A 1 188 ? -17.441 5.735 29.391 1.00 76.94 188 GLN A CA 1
ATOM 1462 C C . GLN A 1 188 ? -18.568 4.775 29.000 1.00 76.94 188 GLN A C 1
ATOM 1464 O O . GLN A 1 188 ? -19.315 4.339 29.872 1.00 76.94 188 GLN A O 1
ATOM 1469 N N . GLU A 1 189 ? -18.681 4.391 27.725 1.00 82.69 189 GLU A N 1
ATOM 1470 C CA . GLU A 1 189 ? -19.694 3.411 27.308 1.00 82.69 189 GLU A CA 1
ATOM 1471 C C . GLU A 1 189 ? -19.496 2.048 27.977 1.00 82.69 189 GLU A C 1
ATOM 1473 O O . GLU A 1 189 ? -20.470 1.419 28.398 1.00 82.69 189 GLU A O 1
ATOM 1478 N N . GLN A 1 190 ? -18.249 1.587 28.104 1.00 81.19 190 GLN A N 1
ATOM 1479 C CA . GLN A 1 190 ? -17.958 0.337 28.801 1.00 81.19 190 GLN A CA 1
ATOM 1480 C C . GLN A 1 190 ? -18.236 0.436 30.303 1.00 81.19 190 GLN A C 1
ATOM 1482 O O . GLN A 1 190 ? -18.831 -0.483 30.860 1.00 81.19 190 GLN A O 1
ATOM 1487 N N . ALA A 1 191 ? -17.905 1.559 30.946 1.00 79.62 191 ALA A N 1
ATOM 1488 C CA . ALA A 1 191 ? -18.218 1.793 32.355 1.00 79.62 191 ALA A CA 1
ATOM 1489 C C . ALA A 1 191 ? -19.736 1.818 32.617 1.00 79.62 191 ALA A C 1
ATOM 1491 O O . ALA A 1 191 ? -20.204 1.258 33.611 1.00 79.62 191 ALA A O 1
ATOM 1492 N N . ILE A 1 192 ? -20.529 2.401 31.710 1.00 91.19 192 ILE A N 1
ATOM 1493 C CA . ILE A 1 192 ? -21.999 2.390 31.798 1.00 91.19 192 ILE A CA 1
ATOM 1494 C C . ILE A 1 192 ? -22.543 0.962 31.653 1.00 91.19 192 ILE A C 1
ATOM 1496 O O . ILE A 1 192 ? -23.426 0.556 32.403 1.00 91.19 192 ILE A O 1
ATOM 1500 N N . LYS A 1 193 ? -22.022 0.167 30.712 1.00 92.12 193 LYS A N 1
ATOM 1501 C CA . LYS A 1 193 ? -22.449 -1.235 30.552 1.00 92.12 193 LYS A CA 1
ATOM 1502 C C . LYS A 1 193 ? -22.106 -2.076 31.781 1.00 92.12 193 LYS A C 1
ATOM 1504 O O . LYS A 1 193 ? -22.970 -2.799 32.268 1.00 92.12 193 LYS A O 1
ATOM 1509 N N . LEU A 1 194 ? -20.892 -1.923 32.308 1.00 88.94 194 LEU A N 1
ATOM 1510 C CA . LEU A 1 194 ? -20.425 -2.640 33.493 1.00 88.94 194 LEU A CA 1
ATOM 1511 C C . LEU A 1 194 ? -21.306 -2.340 34.714 1.00 88.94 194 LEU A C 1
ATOM 1513 O O . LEU A 1 194 ? -21.773 -3.260 35.378 1.00 88.94 194 LEU A O 1
ATOM 1517 N N . THR A 1 195 ? -21.613 -1.063 34.958 1.00 91.44 195 THR A N 1
ATOM 1518 C CA . THR A 1 195 ? -22.482 -0.652 36.077 1.00 91.44 195 THR A CA 1
ATOM 1519 C C . THR A 1 195 ? -23.910 -1.191 35.945 1.00 91.44 195 THR A C 1
ATOM 1521 O O . THR A 1 195 ? -24.521 -1.580 36.942 1.00 91.44 195 THR A O 1
ATOM 1524 N N . TRP A 1 196 ? -24.451 -1.285 34.726 1.00 93.38 196 TRP A N 1
ATOM 1525 C CA . TRP A 1 196 ? -25.751 -1.922 34.489 1.00 93.38 196 TRP A CA 1
ATOM 1526 C C . TRP A 1 196 ? -25.743 -3.432 34.746 1.00 93.38 196 TRP A C 1
ATOM 1528 O O . TRP A 1 196 ? -26.730 -3.969 35.256 1.00 93.38 196 TRP A O 1
ATOM 1538 N N . GLU A 1 197 ? -24.667 -4.127 34.382 1.00 93.62 197 GLU A N 1
ATOM 1539 C CA . GLU A 1 197 ? -24.523 -5.563 34.631 1.00 93.62 197 GLU A CA 1
ATOM 1540 C C . GLU A 1 197 ? -24.322 -5.866 36.118 1.00 93.62 197 GLU A C 1
ATOM 1542 O O . GLU A 1 197 ? -25.024 -6.725 36.655 1.00 93.62 197 GLU A O 1
ATOM 1547 N N . GLU A 1 198 ? -23.477 -5.100 36.812 1.00 92.62 198 GLU A N 1
ATOM 1548 C CA . GLU A 1 198 ? -23.325 -5.195 38.267 1.00 92.62 198 GLU A CA 1
ATOM 1549 C C . GLU A 1 198 ? -24.650 -4.935 38.991 1.00 92.62 198 GLU A C 1
ATOM 1551 O O . GLU A 1 198 ? -25.033 -5.700 39.876 1.00 92.62 198 GLU A O 1
ATOM 1556 N N . GLY A 1 199 ? -25.413 -3.917 38.576 1.00 91.75 199 GLY A N 1
ATOM 1557 C CA . GLY A 1 199 ? -26.720 -3.619 39.166 1.00 91.75 199 GLY A CA 1
ATOM 1558 C C . GLY A 1 199 ? -27.744 -4.750 38.995 1.00 91.75 199 GLY A C 1
ATOM 1559 O O . GLY A 1 199 ? -28.540 -5.015 39.900 1.00 91.75 199 GLY A O 1
ATOM 1560 N N . LYS A 1 200 ? -27.721 -5.458 37.857 1.00 94.06 200 LYS A N 1
ATOM 1561 C CA . LYS A 1 200 ? -28.556 -6.655 37.639 1.00 94.06 200 LYS A CA 1
ATOM 1562 C C . LYS A 1 200 ? -28.113 -7.815 38.524 1.00 94.06 200 LYS A C 1
ATOM 1564 O O . LYS A 1 200 ? -28.967 -8.493 39.095 1.00 94.06 200 LYS A O 1
ATOM 1569 N N . LEU A 1 201 ? -26.804 -8.016 38.657 1.00 92.06 201 LEU A N 1
ATOM 1570 C CA . LEU A 1 201 ? -26.231 -9.056 39.505 1.00 92.06 201 LEU A CA 1
ATOM 1571 C C . LEU A 1 201 ? -26.607 -8.833 40.977 1.00 92.06 201 LEU A C 1
ATOM 1573 O O . LEU A 1 201 ? -27.026 -9.766 41.658 1.00 92.06 201 LEU A O 1
ATOM 1577 N N . TRP A 1 202 ? -26.551 -7.580 41.438 1.00 92.69 202 TRP A N 1
ATOM 1578 C CA . TRP A 1 202 ? -26.920 -7.207 42.802 1.00 92.69 202 TRP A CA 1
ATOM 1579 C C . TRP A 1 202 ? -28.401 -7.460 43.094 1.00 92.69 202 TRP A C 1
ATOM 1581 O O . TRP A 1 202 ? -28.739 -8.027 44.130 1.00 92.69 202 TRP A O 1
ATOM 1591 N N . LYS A 1 203 ? -29.294 -7.118 42.155 1.00 92.00 203 LYS A N 1
ATOM 1592 C CA . LYS A 1 203 ? -30.728 -7.435 42.276 1.00 92.00 203 LYS A CA 1
ATOM 1593 C C . LYS A 1 203 ? -30.987 -8.935 42.363 1.00 92.00 203 LYS A C 1
ATOM 1595 O O . LYS A 1 203 ? -31.721 -9.363 43.245 1.00 92.00 203 LYS A O 1
ATOM 1600 N N . ALA A 1 204 ? -30.365 -9.726 41.490 1.00 89.69 204 ALA A N 1
ATOM 1601 C CA . ALA A 1 204 ? -30.519 -11.179 41.510 1.00 89.69 204 ALA A CA 1
ATOM 1602 C C . ALA A 1 204 ? -30.032 -11.791 42.835 1.00 89.69 204 ALA A C 1
ATOM 1604 O O . ALA A 1 204 ? -30.643 -12.725 43.352 1.00 89.69 204 ALA A O 1
ATOM 1605 N N . MET A 1 205 ? -28.960 -11.237 43.403 1.00 89.38 205 MET A N 1
ATOM 1606 C CA . MET A 1 205 ? -28.421 -11.664 44.690 1.00 89.38 205 MET A CA 1
ATOM 1607 C C . MET A 1 205 ? -29.384 -11.346 45.846 1.00 89.38 205 MET A C 1
ATOM 1609 O O . MET A 1 205 ? -29.659 -12.220 46.667 1.00 89.38 205 MET A O 1
ATOM 1613 N N . VAL A 1 206 ? -29.948 -10.133 45.887 1.00 89.38 206 VAL A N 1
ATOM 1614 C CA . VAL A 1 206 ? -30.944 -9.739 46.900 1.00 89.38 206 VAL A CA 1
ATOM 1615 C C . VAL A 1 206 ? -32.211 -10.588 46.790 1.00 89.38 206 VAL A C 1
ATOM 1617 O O . VAL A 1 206 ? -32.683 -11.095 47.803 1.00 89.38 206 VAL A O 1
ATOM 1620 N N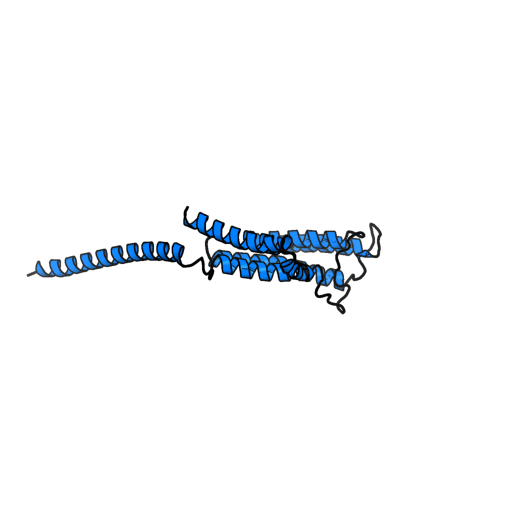 . ASP A 1 207 ? -32.723 -10.818 45.578 1.00 90.12 207 ASP A N 1
ATOM 1621 C CA . ASP A 1 207 ? -33.905 -11.661 45.361 1.00 90.12 207 ASP A CA 1
ATOM 1622 C C . ASP A 1 207 ? -33.678 -13.107 45.825 1.00 90.12 207 ASP A C 1
ATOM 1624 O O . ASP A 1 207 ? -34.597 -13.736 46.349 1.00 90.12 207 ASP A O 1
ATOM 1628 N N . TYR A 1 208 ? -32.464 -13.640 45.660 1.00 88.06 208 TYR A N 1
ATOM 1629 C CA . TYR A 1 208 ? -32.104 -14.971 46.146 1.00 88.06 208 TYR A CA 1
ATOM 1630 C C . TYR A 1 208 ? -32.104 -15.039 47.680 1.00 88.06 208 TYR A C 1
ATOM 1632 O O . TYR A 1 208 ? -32.728 -15.933 48.255 1.00 88.06 208 TYR A O 1
ATOM 1640 N N . PHE A 1 209 ? -31.464 -14.075 48.350 1.00 86.50 209 PHE A N 1
ATOM 1641 C CA . PHE A 1 209 ? -31.415 -14.044 49.814 1.00 86.50 209 PHE A CA 1
ATOM 1642 C C . PHE A 1 209 ? -32.790 -13.770 50.438 1.00 86.50 209 PHE A C 1
ATOM 1644 O O . PHE A 1 209 ? -33.189 -14.490 51.354 1.00 86.50 209 PHE A O 1
ATOM 1651 N N . CYS A 1 210 ? -33.559 -12.817 49.903 1.00 80.69 210 CYS A N 1
ATOM 1652 C CA . CYS A 1 210 ? -34.902 -12.502 50.395 1.00 80.69 210 CYS A CA 1
ATOM 1653 C C . CYS A 1 210 ? -35.923 -13.619 50.130 1.00 80.69 210 CYS A C 1
ATOM 1655 O O . CYS A 1 210 ?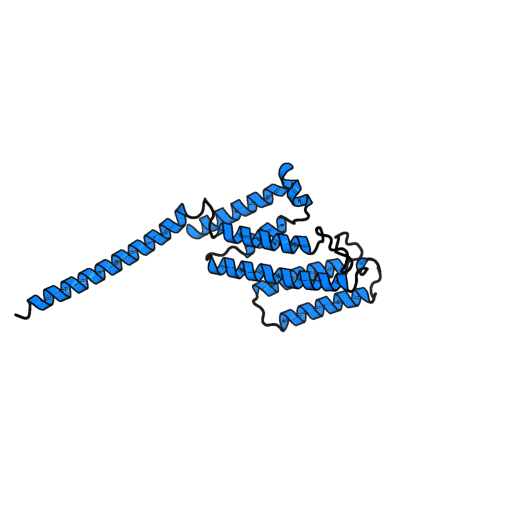 -36.836 -13.798 50.932 1.00 80.69 210 CYS A O 1
ATOM 1657 N N . LYS A 1 211 ? -35.786 -14.402 49.049 1.00 69.19 211 LYS A N 1
ATOM 1658 C CA . LYS A 1 211 ? -36.632 -15.592 48.844 1.00 69.19 211 LYS A CA 1
ATOM 1659 C C . LYS A 1 211 ? -36.325 -16.716 49.827 1.00 69.19 211 LYS A C 1
ATOM 1661 O O . LYS A 1 211 ? -37.246 -17.445 50.179 1.00 69.19 211 LYS A O 1
ATOM 1666 N N . SER A 1 212 ? -35.076 -16.858 50.275 1.00 53.66 212 SER A N 1
ATOM 1667 C CA . SER A 1 212 ? -34.722 -17.887 51.264 1.00 53.66 212 SER A CA 1
ATOM 1668 C C . SER A 1 212 ? -35.349 -17.635 52.643 1.00 53.66 212 SER A C 1
ATOM 1670 O O . SER A 1 212 ? -35.597 -18.581 53.386 1.00 53.66 212 SER A O 1
ATOM 1672 N N . ASP A 1 213 ? -35.686 -16.378 52.944 1.00 49.50 213 ASP A N 1
ATOM 1673 C CA . ASP A 1 213 ? -36.277 -15.964 54.222 1.00 49.50 213 ASP A CA 1
ATOM 1674 C C . ASP A 1 213 ? -37.799 -16.214 54.295 1.00 49.50 213 ASP A C 1
ATOM 1676 O O . ASP A 1 213 ? -38.384 -16.215 55.372 1.00 49.50 213 ASP A O 1
ATOM 1680 N N . GLN A 1 214 ? -38.465 -16.462 53.157 1.00 51.19 214 GLN A N 1
ATOM 1681 C CA . GLN A 1 214 ? -39.908 -16.763 53.101 1.00 51.19 214 GLN A CA 1
ATOM 1682 C C . GLN A 1 214 ? -40.243 -18.260 53.211 1.00 51.19 214 GLN A C 1
ATOM 1684 O O . GLN A 1 214 ? -41.418 -18.622 53.189 1.00 51.19 214 GLN A O 1
ATOM 1689 N N . THR A 1 215 ? -39.239 -19.136 53.305 1.00 47.97 215 THR A N 1
ATOM 1690 C CA . THR A 1 215 ? -39.422 -20.599 53.380 1.00 47.97 215 THR A CA 1
ATOM 1691 C C . THR A 1 215 ? -39.277 -21.191 54.788 1.00 47.97 215 THR A C 1
ATOM 1693 O O . THR A 1 215 ? -39.061 -22.396 54.909 1.00 47.97 215 THR A O 1
ATOM 1696 N N . VAL A 1 216 ? -39.409 -20.376 55.841 1.00 41.53 216 VAL A N 1
ATOM 1697 C CA . VAL A 1 216 ? -39.489 -20.837 57.243 1.00 41.53 216 VAL A CA 1
ATOM 1698 C C . VAL A 1 216 ? -40.932 -20.832 57.729 1.00 41.53 216 VAL A C 1
ATOM 1700 O O . VAL A 1 216 ? -41.619 -19.810 57.514 1.00 41.53 216 VAL A O 1
#

Organism: NCBI:txid1333877

pLDDT: mean 71.59, std 12.44, range [41.53, 94.06]

Radius of gyration: 26.63 Å; chains: 1; bounding box: 64×45×91 Å

Foldseek 3Di:
DVLVVLLVVLLVVLLVVLVCLVVDPVSCVVVVLLADSVLLNVLLVQLADSDLVSSLVLLVLLLLLLVVLLVLLVVLLQVVLCLLVPPDDPDPSLVVLVVSLVVQLVVLVVPPDDPSSSVSNNVSSVVSSCQSNHSPHPFDADRHPPDHDCSHPSNNNNVSSVSSSVVSSCSQPVPPSHCPPPVVVVVVVVVVVVVVVVVVVVVVVVVVVVVVVVPD

Sequence (216 aa):
FAYLADLALRGSVMSGLLALTYWVDALKVVNTFGWSMQYVVVIIVFSVYMDMGNTACLAWYNFYGTLLPTLNVFFLWGWCPHGTTQAGVFSPTWWFGFVDFIAFNFAFLALNVPVGVRMFALSWQAYFSMAFLNPHNTTKFSTGFDDIILQGAAVGPLVGTIFGCVLGLVVVGPSPWGYTLTGLGHAQEQAIKLTWEEGKLWKAMVDYFCKSDQTV

Secondary structure (DSSP, 8-state):
-HHHHHHHHHHHHHHHHHHGGGT-TTTHHHHHTT--HHHHHHHHHHH--SSHHHHHHHHHHHHHHHHHHHHHHHHHHHH-TTTTTS--TT-HHHHHHHHHHHHHHHHHHHTT--HHHHHHHHHHHHHHHHHHH-TT-------SSS---TT-TTHHHHHHHHHHHHHHHHHHSS-TTTHHHHHHHHHHHHHHHHHHHHHHHHHHHHHHHHHHTT--